Protein AF-A0A3P7DW08-F1 (afdb_monomer)

Structure (mmCIF, N/CA/C/O backbone):
data_AF-A0A3P7DW08-F1
#
_entry.id   AF-A0A3P7DW08-F1
#
loop_
_atom_site.group_PDB
_atom_site.id
_atom_site.type_symbol
_atom_site.label_atom_id
_atom_site.label_alt_id
_atom_site.label_comp_id
_atom_site.label_asym_id
_atom_site.label_entity_id
_atom_site.label_seq_id
_atom_site.pdbx_PDB_ins_code
_atom_site.Cartn_x
_atom_site.Cartn_y
_atom_site.Cartn_z
_atom_site.occupancy
_atom_site.B_iso_or_equiv
_atom_site.auth_seq_id
_atom_site.auth_comp_id
_atom_site.auth_asym_id
_atom_site.auth_atom_id
_atom_site.pdbx_PDB_model_num
ATOM 1 N N . MET A 1 1 ? -42.204 43.151 24.225 1.00 39.66 1 MET A N 1
ATOM 2 C CA . MET A 1 1 ? -42.966 42.679 23.048 1.00 39.66 1 MET A CA 1
ATOM 3 C C . MET A 1 1 ? -42.136 42.934 21.789 1.00 39.66 1 MET A C 1
ATOM 5 O O . MET A 1 1 ? -42.292 43.978 21.172 1.00 39.66 1 MET A O 1
ATOM 9 N N . ARG A 1 2 ? -41.178 42.062 21.445 1.00 38.94 2 ARG A N 1
ATOM 10 C CA . ARG A 1 2 ? -40.463 42.139 20.157 1.00 38.94 2 ARG A CA 1
ATOM 11 C C . ARG A 1 2 ? -39.889 40.767 19.802 1.00 38.94 2 ARG A C 1
ATOM 13 O O . ARG A 1 2 ? -39.026 40.260 20.508 1.00 38.94 2 ARG A O 1
ATOM 20 N N . ASN A 1 3 ? -40.442 40.185 18.741 1.00 38.72 3 ASN A N 1
ATOM 21 C CA . ASN A 1 3 ? -40.034 38.925 18.129 1.00 38.72 3 ASN A CA 1
ATOM 22 C C . ASN A 1 3 ? -38.608 39.012 17.575 1.00 38.72 3 ASN A C 1
ATOM 24 O O . ASN A 1 3 ? -38.245 40.009 16.952 1.00 38.72 3 ASN A O 1
ATOM 28 N N . GLY A 1 4 ? -37.855 37.926 17.727 1.00 40.69 4 GLY A N 1
ATOM 29 C CA . GLY A 1 4 ? -36.572 37.703 17.070 1.00 40.69 4 GLY A CA 1
ATOM 30 C C . GLY A 1 4 ? -36.361 36.209 16.858 1.00 40.69 4 GLY A C 1
ATOM 31 O O . GLY A 1 4 ? -35.724 35.553 17.672 1.00 40.69 4 GLY A O 1
ATOM 32 N N . TYR A 1 5 ? -36.943 35.671 15.785 1.00 41.44 5 TYR A N 1
ATOM 33 C CA . TYR A 1 5 ? -36.637 34.332 15.285 1.00 41.44 5 TYR A CA 1
ATOM 34 C C . TYR A 1 5 ? -35.259 34.369 14.622 1.00 41.44 5 TYR A C 1
ATOM 36 O O . TYR A 1 5 ? -35.044 35.159 13.705 1.00 41.44 5 TYR A O 1
ATOM 44 N N . SER A 1 6 ? -34.330 33.528 15.076 1.00 46.28 6 SER A N 1
ATOM 45 C CA . SER A 1 6 ? -33.044 33.335 14.410 1.00 46.28 6 SER A CA 1
ATOM 46 C C . SER A 1 6 ? -32.589 31.880 14.494 1.00 46.28 6 SER A C 1
ATOM 48 O O . SER A 1 6 ? -32.626 31.263 15.556 1.00 46.28 6 SER A O 1
ATOM 50 N N . ASN A 1 7 ? -32.110 31.408 13.343 1.00 39.75 7 ASN A N 1
ATOM 51 C CA . ASN A 1 7 ? -31.256 30.248 13.098 1.00 39.75 7 ASN A CA 1
ATOM 52 C C . ASN A 1 7 ? -31.868 28.842 13.084 1.00 39.75 7 ASN A C 1
ATOM 54 O O . ASN A 1 7 ? -31.632 28.013 13.958 1.00 39.75 7 ASN A O 1
ATOM 58 N N . GLY A 1 8 ? -32.481 28.528 11.938 1.00 34.00 8 GLY A N 1
ATOM 59 C CA . GLY A 1 8 ? -32.347 27.219 11.306 1.00 34.00 8 GLY A CA 1
ATOM 60 C C . GLY A 1 8 ? -31.237 27.255 10.250 1.00 34.00 8 GLY A C 1
ATOM 61 O O . GLY A 1 8 ? -31.447 27.744 9.145 1.00 34.00 8 GLY A O 1
ATOM 62 N N . THR A 1 9 ? -30.056 26.731 10.567 1.00 43.75 9 THR A N 1
ATOM 63 C CA . THR A 1 9 ? -29.094 26.274 9.552 1.00 43.75 9 THR A CA 1
ATOM 64 C C . THR A 1 9 ? -28.641 24.874 9.926 1.00 43.75 9 THR A C 1
ATOM 66 O O . THR A 1 9 ? -27.882 24.652 10.869 1.00 43.75 9 THR A O 1
ATOM 69 N N . HIS A 1 10 ? -29.184 23.915 9.179 1.00 38.09 10 HIS A N 1
ATOM 70 C CA . HIS A 1 10 ? -28.838 22.507 9.213 1.00 38.09 10 HIS A CA 1
ATOM 71 C C . HIS A 1 10 ? -27.329 22.329 9.017 1.00 38.09 10 HIS A C 1
ATOM 73 O O . HIS A 1 10 ? -26.800 22.492 7.919 1.00 38.09 10 HIS A O 1
ATOM 79 N N . ARG A 1 11 ? -26.634 21.957 10.094 1.00 38.28 11 ARG A N 1
ATOM 80 C CA . ARG A 1 11 ? -25.301 21.363 10.019 1.00 38.28 11 ARG A CA 1
ATOM 81 C C . ARG A 1 11 ? -25.455 19.963 9.428 1.00 38.28 11 ARG A C 1
ATOM 83 O O . ARG A 1 11 ? -25.709 19.008 10.156 1.00 38.28 11 ARG A O 1
ATOM 90 N N . SER A 1 12 ? -25.339 19.838 8.107 1.00 44.47 12 SER A N 1
ATOM 91 C CA . SER A 1 12 ? -25.098 18.535 7.491 1.00 44.47 12 SER A CA 1
ATOM 92 C C . SER A 1 12 ? -23.734 18.044 7.967 1.00 44.47 12 SER A C 1
ATOM 94 O O . SER A 1 12 ? -22.736 18.743 7.778 1.00 44.47 12 SER A O 1
ATOM 96 N N . ASN A 1 13 ? -23.702 16.868 8.594 1.00 35.78 13 ASN A N 1
ATOM 97 C CA . ASN A 1 13 ? -22.489 16.136 8.948 1.00 35.78 13 ASN A CA 1
ATOM 98 C C . ASN A 1 13 ? -21.597 15.974 7.710 1.00 35.78 13 ASN A C 1
ATOM 100 O O . ASN A 1 13 ? -21.765 15.056 6.910 1.00 35.78 13 ASN A O 1
ATOM 104 N N . GLY A 1 14 ? -20.656 16.901 7.542 1.00 37.72 14 GLY A N 1
ATOM 105 C CA . GLY A 1 14 ? -19.592 16.799 6.565 1.00 37.72 14 GLY A CA 1
ATOM 106 C C . GLY A 1 14 ? -18.634 15.721 7.032 1.00 37.72 14 GLY A C 1
ATOM 107 O O . GLY A 1 14 ? -17.892 15.930 7.992 1.00 37.72 14 GLY A O 1
ATOM 108 N N . PHE A 1 15 ? -18.680 14.573 6.357 1.00 42.88 15 PHE A N 1
ATOM 109 C CA . PHE A 1 15 ? -17.614 13.581 6.332 1.00 42.88 15 PHE A CA 1
ATOM 110 C C . PHE A 1 15 ? -16.269 14.302 6.406 1.00 42.88 15 PHE A C 1
ATOM 112 O O . PHE A 1 15 ? -15.945 15.103 5.522 1.00 42.88 15 PHE A O 1
ATOM 119 N N . ARG A 1 16 ? -15.508 14.061 7.484 1.00 46.25 16 ARG A N 1
ATOM 120 C CA . ARG A 1 16 ? -14.104 14.463 7.541 1.00 46.25 16 ARG A CA 1
ATOM 121 C C . ARG A 1 16 ? -13.472 13.925 6.267 1.00 46.25 16 ARG A C 1
ATOM 123 O O . ARG A 1 16 ? -13.412 12.715 6.075 1.00 46.25 16 ARG A O 1
ATOM 130 N N . ARG A 1 17 ? -13.097 14.839 5.372 1.00 45.34 17 ARG A N 1
ATOM 131 C CA . ARG A 1 17 ? -12.352 14.526 4.160 1.00 45.34 17 ARG A CA 1
ATOM 132 C C . ARG A 1 17 ? -11.075 13.843 4.623 1.00 45.34 17 ARG A C 1
ATOM 134 O O . ARG A 1 17 ? -10.219 14.493 5.213 1.00 45.34 17 ARG A O 1
ATOM 141 N N . ASP A 1 18 ? -11.025 12.531 4.437 1.00 47.97 18 ASP A N 1
ATOM 142 C CA . ASP A 1 18 ? -9.861 11.708 4.713 1.00 47.97 18 ASP A CA 1
ATOM 143 C C . ASP A 1 18 ? -8.725 12.198 3.813 1.00 47.97 18 ASP A C 1
ATOM 145 O O . ASP A 1 18 ? -8.697 11.954 2.605 1.00 47.97 18 ASP A O 1
ATOM 149 N N . ALA A 1 19 ? -7.837 12.993 4.402 1.00 50.03 19 ALA A N 1
ATOM 150 C CA . ALA A 1 19 ? -6.710 13.608 3.724 1.00 50.03 19 ALA A CA 1
ATOM 151 C C . ALA A 1 19 ? -5.650 12.577 3.288 1.00 50.03 19 ALA A C 1
ATOM 153 O O . ALA A 1 19 ? -4.695 12.961 2.634 1.00 50.03 19 ALA A O 1
ATOM 154 N N . GLY A 1 20 ? -5.806 11.281 3.600 1.00 54.72 20 GLY A N 1
ATOM 155 C CA . GLY A 1 20 ? -4.845 10.246 3.204 1.00 54.72 20 GLY A CA 1
ATOM 156 C C . GLY A 1 20 ? -5.141 9.546 1.874 1.00 54.72 20 GLY A C 1
ATOM 157 O O . GLY A 1 20 ? -4.225 9.041 1.238 1.00 54.72 20 GLY A O 1
ATOM 158 N N . LEU A 1 21 ? -6.400 9.499 1.432 1.00 48.16 21 LEU A N 1
ATOM 159 C CA . LEU A 1 21 ? -6.815 8.661 0.292 1.00 48.16 21 LEU A CA 1
ATOM 160 C C . LEU A 1 21 ? -6.624 9.327 -1.075 1.00 48.16 21 LEU A C 1
ATOM 162 O O . LEU A 1 21 ? -6.535 8.641 -2.090 1.00 48.16 21 LEU A O 1
ATOM 166 N N . ASN A 1 22 ? -6.564 10.659 -1.118 1.00 52.75 22 ASN A N 1
ATOM 167 C CA . ASN A 1 22 ? -6.195 11.368 -2.343 1.00 52.75 22 ASN A CA 1
ATOM 168 C C . ASN A 1 22 ? -4.684 11.328 -2.600 1.00 52.75 22 ASN A C 1
ATOM 170 O O . ASN A 1 22 ? -4.294 11.378 -3.760 1.00 52.75 22 ASN A O 1
ATOM 174 N N . ASP A 1 23 ? -3.871 11.159 -1.554 1.00 52.31 23 ASP A N 1
ATOM 175 C CA . ASP A 1 23 ? -2.410 11.074 -1.664 1.00 52.31 23 ASP A CA 1
ATOM 176 C C . ASP A 1 23 ? -1.924 9.678 -2.093 1.00 52.31 23 ASP A C 1
ATOM 178 O O . ASP A 1 23 ? -0.839 9.550 -2.649 1.00 52.31 23 ASP A O 1
ATOM 182 N N . LEU A 1 24 ? -2.727 8.624 -1.877 1.00 56.00 24 LEU A N 1
ATOM 183 C CA . LEU A 1 24 ? -2.428 7.259 -2.347 1.00 56.00 24 LEU A CA 1
ATOM 184 C C . LEU A 1 24 ? -2.858 6.989 -3.793 1.00 56.00 24 LEU A C 1
ATOM 186 O O . LEU A 1 24 ? -2.530 5.942 -4.355 1.00 56.00 24 LEU A O 1
ATOM 190 N N . LYS A 1 25 ? -3.620 7.899 -4.400 1.00 60.88 25 LYS A N 1
ATOM 191 C CA . LYS A 1 25 ? -3.989 7.762 -5.805 1.00 60.88 25 LYS A CA 1
ATOM 192 C C . LYS A 1 25 ? -2.760 8.072 -6.642 1.00 60.88 25 LYS A C 1
ATOM 194 O O . LYS A 1 25 ? -2.244 9.186 -6.581 1.00 60.88 25 LYS A O 1
ATOM 199 N N . ILE A 1 26 ? -2.325 7.105 -7.448 1.00 59.38 26 ILE A N 1
ATOM 200 C CA . ILE A 1 26 ? -1.405 7.338 -8.555 1.00 59.38 26 ILE A CA 1
ATOM 201 C C . ILE A 1 26 ? -2.018 8.511 -9.321 1.00 59.38 26 ILE A C 1
ATOM 203 O O . ILE A 1 26 ? -3.175 8.448 -9.744 1.00 59.38 26 ILE A O 1
ATOM 207 N N . ALA A 1 27 ? -1.291 9.629 -9.394 1.00 53.53 27 ALA A N 1
ATOM 208 C CA . ALA A 1 27 ? -1.824 10.940 -9.778 1.00 53.53 27 ALA A CA 1
ATOM 209 C C . ALA A 1 27 ? -2.525 10.960 -11.159 1.00 53.53 27 ALA A C 1
ATOM 211 O O . ALA A 1 27 ? -3.224 11.917 -11.496 1.00 53.53 27 ALA A O 1
ATOM 212 N N . HIS A 1 28 ? -2.391 9.884 -11.935 1.00 50.16 28 HIS A N 1
ATOM 213 C CA . HIS A 1 28 ? -3.008 9.659 -13.234 1.00 50.16 28 HIS A CA 1
ATOM 214 C C . HIS A 1 28 ? -4.470 9.151 -13.196 1.00 50.16 28 HIS A C 1
ATOM 216 O O . HIS A 1 28 ? -5.179 9.315 -14.191 1.00 50.16 28 HIS A O 1
ATOM 222 N N . ALA A 1 29 ? -4.975 8.613 -12.080 1.00 52.66 29 ALA A N 1
ATOM 223 C CA . ALA A 1 29 ? -6.178 7.767 -12.110 1.00 52.66 29 ALA A CA 1
ATOM 224 C C . ALA A 1 29 ? -7.542 8.497 -12.209 1.00 52.66 29 ALA A C 1
ATOM 226 O O . ALA A 1 29 ? -8.447 8.008 -12.872 1.00 52.66 29 ALA A O 1
ATOM 227 N N . ILE A 1 30 ? -7.752 9.678 -11.601 1.00 51.84 30 ILE A N 1
ATOM 228 C CA . ILE A 1 30 ? -9.147 10.167 -11.382 1.00 51.84 30 ILE A CA 1
ATOM 229 C C . ILE A 1 30 ? -9.512 11.480 -12.096 1.00 51.84 30 ILE A C 1
ATOM 231 O O . ILE A 1 30 ? -10.690 11.788 -12.262 1.00 51.84 30 ILE A O 1
ATOM 235 N N . LYS A 1 31 ? -8.539 12.253 -12.591 1.00 49.62 31 LYS A N 1
ATOM 236 C CA . LYS A 1 31 ? -8.822 13.484 -13.368 1.00 49.62 31 LYS A CA 1
ATOM 237 C C . LYS A 1 31 ? -8.320 13.464 -14.807 1.00 49.62 31 LYS A C 1
ATOM 239 O O . LYS A 1 31 ? -8.785 14.265 -15.611 1.00 49.62 31 LYS A O 1
ATOM 244 N N . ALA A 1 32 ? -7.436 12.534 -15.161 1.00 46.19 32 ALA A N 1
ATOM 245 C CA . ALA A 1 32 ? -6.962 12.411 -16.533 1.00 46.19 32 ALA A CA 1
ATOM 246 C C . ALA A 1 32 ? -7.902 11.568 -17.415 1.00 46.19 32 ALA A C 1
ATOM 248 O O . ALA A 1 32 ? -7.724 11.552 -18.633 1.00 46.19 32 ALA A O 1
ATOM 249 N N . THR A 1 33 ? -8.850 10.800 -16.855 1.00 48.06 33 THR A N 1
ATOM 250 C CA . THR A 1 33 ? -9.682 9.824 -17.607 1.00 48.06 33 THR A CA 1
ATOM 251 C C . THR A 1 33 ? -10.708 10.475 -18.528 1.00 48.06 33 THR A C 1
ATOM 253 O O . THR A 1 33 ? -11.240 9.812 -19.411 1.00 48.06 33 THR A O 1
ATOM 256 N N . GLN A 1 34 ? -10.905 11.791 -18.425 1.00 50.47 34 GLN A N 1
ATOM 257 C CA . GLN A 1 34 ? -11.726 12.556 -19.369 1.00 50.47 34 GLN A CA 1
ATOM 258 C C . GLN A 1 34 ? -10.926 13.534 -20.246 1.00 50.47 34 GLN A C 1
ATOM 260 O O . GLN A 1 34 ? -11.467 14.036 -21.228 1.00 50.47 34 GLN A O 1
ATOM 265 N N . VAL A 1 35 ? -9.639 13.787 -19.959 1.00 45.22 35 VAL A N 1
ATOM 266 C CA . VAL A 1 35 ? -8.813 14.750 -20.710 1.00 45.22 35 VAL A CA 1
ATOM 267 C C . VAL A 1 35 ? -7.336 14.335 -20.696 1.00 45.22 35 VAL A C 1
ATOM 269 O O . VAL A 1 35 ? -6.576 14.751 -19.833 1.00 45.22 35 VAL A O 1
ATOM 272 N N . SER A 1 36 ? -6.913 13.532 -21.670 1.00 51.44 36 SER A N 1
ATOM 273 C CA . SER A 1 36 ? -5.654 13.748 -22.398 1.00 51.44 36 SER A CA 1
ATOM 274 C C . SER A 1 36 ? -5.592 12.739 -23.533 1.00 51.44 36 SER A C 1
ATOM 276 O O . SER A 1 36 ? -5.533 11.532 -23.311 1.00 51.44 36 SER A O 1
ATOM 278 N N . LYS A 1 37 ? -5.575 13.237 -24.768 1.00 55.16 37 LYS A N 1
ATOM 279 C CA . LYS A 1 37 ? -5.042 12.471 -25.897 1.00 55.16 37 LYS A CA 1
ATOM 280 C C . LYS A 1 37 ? -3.622 11.994 -25.522 1.00 55.16 37 LYS A C 1
ATOM 282 O O . LYS A 1 37 ? -2.983 12.674 -24.710 1.00 55.16 37 LYS A O 1
ATOM 287 N N . PRO A 1 38 ? -3.124 10.870 -26.069 1.00 59.84 38 PRO A N 1
ATOM 288 C CA . PRO A 1 38 ? -1.713 10.512 -25.912 1.00 59.84 38 PRO A CA 1
ATOM 289 C C . PRO A 1 38 ? -0.841 11.748 -26.191 1.00 59.84 38 PRO A C 1
ATOM 291 O O . PRO A 1 38 ? -1.137 12.498 -27.128 1.00 59.84 38 PRO A O 1
ATOM 294 N N . TYR A 1 39 ? 0.136 12.027 -25.317 1.00 59.44 39 TYR A N 1
ATOM 295 C CA . TYR A 1 39 ? 0.943 13.255 -25.351 1.00 59.44 39 TYR A CA 1
ATOM 296 C C . TYR A 1 39 ? 1.461 13.503 -26.766 1.00 59.44 39 TYR A C 1
ATOM 298 O O . TYR A 1 39 ? 2.233 12.682 -27.231 1.00 59.44 39 TYR A O 1
ATOM 306 N N . PRO A 1 40 ? 1.091 14.574 -27.482 1.00 65.38 40 PRO A N 1
ATOM 307 C CA . PRO A 1 40 ? 1.417 14.693 -28.902 1.00 65.38 40 PRO A CA 1
ATOM 308 C C . PRO A 1 40 ? 2.900 14.394 -29.171 1.00 65.38 40 PRO A C 1
ATOM 310 O O . PRO A 1 40 ? 3.766 14.967 -28.511 1.00 65.38 40 PRO A O 1
ATOM 313 N N . LYS A 1 41 ? 3.184 13.480 -30.119 1.00 66.94 41 LYS A N 1
ATOM 314 C CA . LYS A 1 41 ? 4.556 13.132 -30.533 1.00 66.94 41 LYS A CA 1
ATOM 315 C C . LYS A 1 41 ? 5.339 14.429 -30.775 1.00 66.94 41 LYS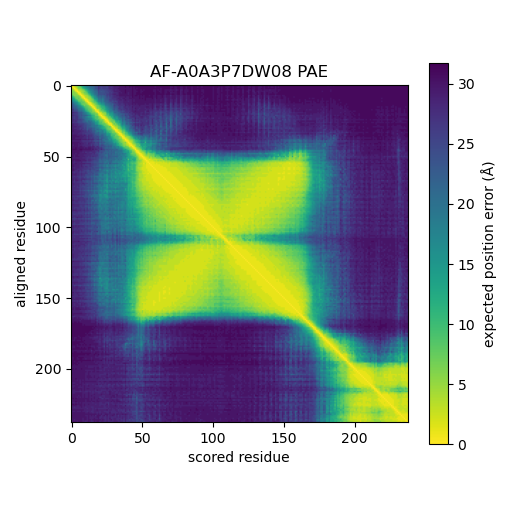 A C 1
ATOM 317 O O . LYS A 1 41 ? 4.981 15.197 -31.671 1.00 66.94 41 LYS A O 1
ATOM 322 N N . ILE A 1 42 ? 6.393 14.675 -29.997 1.00 65.88 42 ILE A N 1
ATOM 323 C CA . ILE A 1 42 ? 7.274 15.833 -30.168 1.00 65.88 42 ILE A CA 1
ATOM 324 C C . ILE A 1 42 ? 8.113 15.572 -31.416 1.00 65.88 42 ILE A C 1
ATOM 326 O O . ILE A 1 42 ? 9.035 14.761 -31.423 1.00 65.88 42 ILE A O 1
ATOM 330 N N . LYS A 1 43 ? 7.772 16.257 -32.505 1.00 63.75 43 LYS A N 1
ATOM 331 C CA . LYS A 1 43 ? 8.518 16.199 -33.762 1.00 63.75 43 LYS A CA 1
ATOM 332 C C . LYS A 1 43 ? 9.447 17.409 -33.837 1.00 63.75 43 LYS A C 1
ATOM 334 O O . LYS A 1 43 ? 9.038 18.465 -34.305 1.00 63.75 43 LYS A O 1
ATOM 339 N N . HIS A 1 44 ? 10.687 17.268 -33.375 1.00 63.09 44 HIS A N 1
ATOM 340 C CA . HIS A 1 44 ? 11.748 18.251 -33.629 1.00 63.09 44 HIS A CA 1
ATOM 341 C C . HIS A 1 44 ? 13.003 17.563 -34.184 1.00 63.09 44 HIS A C 1
ATOM 343 O O . HIS A 1 44 ? 13.210 16.376 -33.927 1.00 63.09 44 HIS A O 1
ATOM 349 N N . ALA A 1 45 ? 13.851 18.299 -34.910 1.00 52.47 45 ALA A N 1
ATOM 350 C CA . ALA A 1 45 ? 14.952 17.766 -35.729 1.00 52.47 45 ALA A CA 1
ATOM 351 C C . ALA A 1 45 ? 16.066 16.993 -34.978 1.00 52.47 45 ALA A C 1
ATOM 353 O O . ALA A 1 45 ? 16.959 16.455 -35.620 1.00 52.47 45 ALA A O 1
ATOM 354 N N . GLY A 1 46 ? 16.009 16.892 -33.646 1.00 61.09 46 GLY A N 1
ATOM 355 C CA . GLY A 1 46 ? 16.904 16.061 -32.825 1.00 61.09 46 GLY A CA 1
ATOM 356 C C . GLY A 1 46 ? 16.191 15.070 -31.895 1.00 61.09 46 GLY A C 1
ATOM 357 O O . GLY A 1 46 ? 16.825 14.512 -31.005 1.00 61.09 46 GLY A O 1
ATOM 358 N N . ALA A 1 47 ? 14.874 14.862 -32.038 1.00 57.75 47 ALA A N 1
ATOM 359 C CA . ALA A 1 47 ? 14.125 13.949 -31.167 1.00 57.75 47 ALA A CA 1
ATOM 360 C C . ALA A 1 47 ? 14.370 12.516 -31.629 1.00 57.75 47 ALA A C 1
ATOM 362 O O . ALA A 1 47 ? 13.715 12.042 -32.556 1.00 57.75 47 ALA A O 1
ATOM 363 N N . ARG A 1 48 ? 15.295 11.822 -30.967 1.00 64.38 48 ARG A N 1
ATOM 364 C CA . ARG A 1 48 ? 15.427 10.370 -31.081 1.00 64.38 48 ARG A CA 1
ATOM 365 C C . ARG A 1 48 ? 14.790 9.735 -29.853 1.00 64.38 48 ARG A C 1
ATOM 367 O O . ARG A 1 48 ? 15.356 9.777 -28.764 1.00 64.38 48 ARG A O 1
ATOM 374 N N . TYR A 1 49 ? 13.598 9.178 -30.027 1.00 67.56 49 TYR A N 1
ATOM 375 C CA . TYR A 1 49 ? 12.979 8.354 -28.997 1.00 67.56 49 TYR A CA 1
ATOM 376 C C . TYR A 1 49 ? 13.757 7.041 -28.884 1.00 67.56 49 TYR A C 1
ATOM 378 O O . TYR A 1 49 ? 14.058 6.418 -29.899 1.00 67.56 49 TYR A O 1
ATOM 386 N N . VAL A 1 50 ? 14.122 6.652 -27.660 1.00 72.00 50 VAL A N 1
ATOM 387 C CA . VAL A 1 50 ? 14.824 5.379 -27.412 1.00 72.00 50 VAL A CA 1
ATOM 388 C C . VAL A 1 50 ? 13.887 4.199 -27.647 1.00 72.00 50 VAL A C 1
ATOM 390 O O . VAL A 1 50 ? 14.324 3.172 -28.137 1.00 72.00 50 VAL A O 1
ATOM 393 N N . VAL A 1 51 ? 12.609 4.368 -27.310 1.00 72.38 51 VAL A N 1
ATOM 394 C CA . VAL A 1 51 ? 11.529 3.395 -27.485 1.00 72.38 51 VAL A CA 1
ATOM 395 C C . VAL A 1 51 ? 10.555 3.955 -28.510 1.00 72.38 51 VAL A C 1
ATOM 397 O O . VAL A 1 51 ? 10.303 5.161 -28.509 1.00 72.38 51 VAL A O 1
ATOM 400 N N . ASP A 1 52 ? 9.986 3.103 -29.365 1.00 79.88 52 ASP A N 1
ATOM 401 C CA . ASP A 1 52 ? 8.901 3.526 -30.248 1.00 79.88 52 ASP A CA 1
ATOM 402 C C . ASP A 1 52 ? 7.766 4.148 -29.420 1.00 79.88 52 ASP A C 1
ATOM 404 O O . ASP A 1 52 ? 7.184 3.514 -28.537 1.00 79.88 52 ASP A O 1
ATOM 408 N N . TYR A 1 53 ? 7.457 5.412 -29.708 1.00 75.75 53 TYR A N 1
ATOM 409 C CA . TYR A 1 53 ? 6.446 6.174 -28.983 1.00 75.75 53 TYR A CA 1
ATOM 410 C C . TYR A 1 53 ? 5.100 5.430 -28.957 1.00 75.75 53 TYR A C 1
ATOM 412 O O . TYR A 1 53 ? 4.385 5.486 -27.954 1.00 75.75 53 TYR A O 1
ATOM 420 N N . ASP A 1 54 ? 4.743 4.726 -30.039 1.00 84.50 54 ASP A N 1
ATOM 421 C CA . ASP A 1 54 ? 3.476 3.991 -30.105 1.00 84.50 54 ASP A CA 1
ATOM 422 C C . ASP A 1 54 ? 3.487 2.752 -29.196 1.00 84.50 54 ASP A C 1
ATOM 424 O O . ASP A 1 54 ? 2.454 2.419 -28.607 1.00 84.50 54 ASP A O 1
ATOM 428 N N . ALA A 1 55 ? 4.642 2.101 -29.027 1.00 86.19 55 ALA A N 1
ATOM 429 C CA . ALA A 1 55 ? 4.822 0.992 -28.093 1.00 86.19 55 ALA A CA 1
ATOM 430 C C . ALA A 1 55 ? 4.735 1.462 -26.633 1.00 86.19 55 ALA A C 1
ATOM 432 O O . ALA A 1 55 ? 3.976 0.887 -25.852 1.00 86.19 55 ALA A O 1
ATOM 433 N N . GLN A 1 56 ? 5.431 2.553 -26.291 1.00 88.56 56 GLN A N 1
ATOM 434 C CA . GLN A 1 56 ? 5.365 3.155 -24.956 1.00 88.56 56 GLN A CA 1
ATOM 435 C C . GLN A 1 56 ? 3.934 3.585 -24.607 1.00 88.56 56 GLN A C 1
ATOM 437 O O . GLN A 1 56 ? 3.399 3.190 -23.575 1.00 88.56 56 GLN A O 1
ATOM 442 N N . THR A 1 57 ? 3.279 4.323 -25.505 1.00 85.38 57 THR A N 1
ATOM 443 C CA . THR A 1 57 ? 1.900 4.796 -25.303 1.00 85.38 57 THR A CA 1
ATOM 444 C C . THR A 1 57 ? 0.928 3.634 -25.099 1.00 85.38 57 THR A C 1
ATOM 446 O O . THR A 1 57 ? 0.015 3.707 -24.278 1.00 85.38 57 THR A O 1
ATOM 449 N N . ARG A 1 58 ? 1.100 2.539 -25.849 1.00 89.44 58 ARG A N 1
ATOM 450 C CA . ARG A 1 58 ? 0.259 1.347 -25.705 1.00 89.44 58 ARG A CA 1
ATOM 451 C C . ARG A 1 58 ? 0.441 0.692 -24.340 1.00 89.44 58 ARG A C 1
ATOM 453 O O . ARG A 1 58 ? -0.556 0.286 -23.748 1.00 89.44 58 ARG A O 1
ATOM 460 N N . LEU A 1 59 ? 1.678 0.598 -23.855 1.00 92.25 59 LEU A N 1
ATOM 461 C CA . LEU A 1 59 ? 1.972 0.042 -22.538 1.00 92.25 59 LEU A CA 1
ATOM 462 C C . LEU A 1 59 ? 1.372 0.911 -21.422 1.00 92.25 59 LEU A C 1
ATOM 464 O O . LEU A 1 59 ? 0.665 0.392 -20.565 1.00 92.25 59 LEU A O 1
ATOM 468 N N . GLU A 1 60 ? 1.531 2.232 -21.504 1.00 89.44 60 GLU A N 1
ATOM 469 C CA . GLU A 1 60 ? 0.931 3.186 -20.560 1.00 89.44 60 GLU A CA 1
ATOM 470 C C . GLU A 1 60 ? -0.607 3.092 -20.526 1.00 89.44 60 GLU A C 1
ATOM 472 O O . GLU A 1 60 ? -1.222 3.167 -19.463 1.00 89.44 60 GLU A O 1
ATOM 477 N N . LEU A 1 61 ? -1.260 2.874 -21.675 1.00 88.31 61 LEU A N 1
ATOM 478 C CA . LEU A 1 61 ? -2.711 2.652 -21.728 1.00 88.31 61 LEU A CA 1
ATOM 479 C C . LEU A 1 61 ? -3.137 1.353 -21.028 1.00 88.31 61 LEU A C 1
ATOM 481 O O . LEU A 1 61 ? -4.206 1.316 -20.413 1.00 88.31 61 LEU A O 1
ATOM 485 N N . ILE A 1 62 ? -2.327 0.294 -21.118 1.00 91.50 62 ILE A N 1
ATOM 486 C CA . ILE A 1 62 ? -2.564 -0.962 -20.391 1.00 91.50 62 ILE A CA 1
ATOM 487 C C . ILE A 1 62 ? -2.391 -0.727 -18.889 1.00 91.50 62 ILE A C 1
ATOM 489 O O . ILE A 1 62 ? -3.282 -1.076 -18.117 1.00 91.50 62 ILE A O 1
ATOM 493 N N . HIS A 1 63 ? -1.296 -0.075 -18.491 1.00 93.06 63 HIS A N 1
ATOM 494 C CA . HIS A 1 63 ? -0.993 0.277 -17.100 1.00 93.06 63 HIS A CA 1
ATOM 495 C C . HIS A 1 63 ? -2.132 1.045 -16.454 1.00 93.06 63 HIS A C 1
ATOM 497 O O . HIS A 1 63 ? -2.630 0.651 -15.404 1.00 93.06 63 HIS A O 1
ATOM 503 N N . ARG A 1 64 ? -2.630 2.055 -17.156 1.00 86.81 64 ARG A N 1
ATOM 504 C CA . ARG A 1 64 ? -3.769 2.848 -16.721 1.00 86.81 64 ARG A CA 1
ATOM 505 C C . ARG A 1 64 ? -5.038 2.022 -16.524 1.00 86.81 64 ARG A C 1
ATOM 507 O O . ARG A 1 64 ? -5.736 2.194 -15.534 1.00 86.81 64 ARG A O 1
ATOM 514 N N . LYS A 1 65 ? -5.346 1.115 -17.454 1.00 89.88 65 LYS A N 1
ATOM 515 C CA . LYS A 1 65 ? -6.513 0.233 -17.325 1.00 89.88 65 LYS A CA 1
ATOM 516 C C . LYS A 1 65 ? -6.395 -0.675 -16.098 1.00 89.88 65 LYS A C 1
ATOM 518 O O . LYS A 1 65 ? -7.408 -1.000 -15.483 1.00 89.88 65 LYS A O 1
ATOM 523 N N . ASP A 1 66 ? -5.185 -1.111 -15.766 1.00 92.00 66 ASP A N 1
ATOM 524 C CA . ASP A 1 66 ? -4.936 -1.918 -14.573 1.00 92.00 66 ASP A CA 1
ATOM 525 C C . ASP A 1 66 ? -5.057 -1.090 -13.285 1.00 92.00 66 ASP A C 1
ATOM 527 O O . ASP A 1 66 ? -5.636 -1.575 -12.313 1.00 92.00 66 ASP A O 1
ATOM 531 N N . GLU A 1 67 ? -4.590 0.162 -13.289 1.00 91.69 67 GLU A N 1
ATOM 532 C CA . GLU A 1 67 ? -4.791 1.119 -12.190 1.00 91.69 67 GLU A CA 1
ATOM 533 C C . GLU A 1 67 ? -6.275 1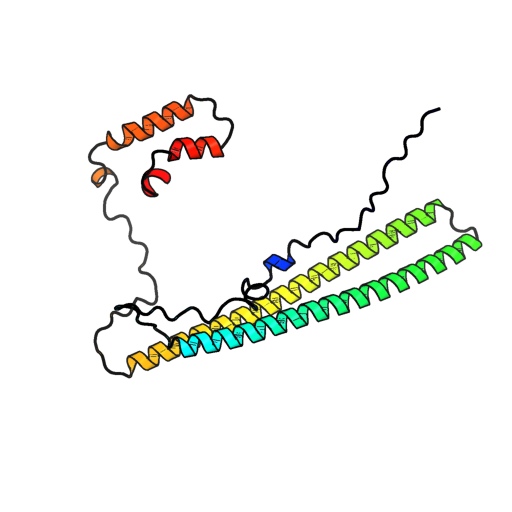.388 -11.940 1.00 91.69 67 GLU A C 1
ATOM 535 O O . GLU A 1 67 ? -6.732 1.284 -10.803 1.00 91.69 67 GLU A O 1
ATOM 540 N N . ASP A 1 68 ? -7.039 1.685 -12.994 1.00 89.38 68 ASP A N 1
ATOM 541 C CA . ASP A 1 68 ? -8.472 1.971 -12.895 1.00 89.38 68 ASP A CA 1
ATOM 542 C C . ASP A 1 68 ? -9.218 0.788 -12.255 1.00 89.38 68 ASP A C 1
ATOM 544 O O . ASP A 1 68 ? -9.958 0.969 -11.288 1.00 89.38 68 ASP A O 1
ATOM 548 N N . LYS A 1 69 ? -8.943 -0.445 -12.709 1.00 92.94 69 LYS A N 1
ATOM 549 C CA . LYS A 1 69 ? -9.508 -1.667 -12.110 1.00 92.94 69 LYS A CA 1
ATOM 550 C C . LYS A 1 69 ? -9.127 -1.839 -10.640 1.00 92.94 69 LYS A C 1
ATOM 552 O O . LYS A 1 69 ? -9.950 -2.295 -9.848 1.00 92.94 69 LYS A O 1
ATOM 557 N N . LEU A 1 70 ? -7.881 -1.527 -10.274 1.00 93.06 70 LEU A N 1
ATOM 558 C CA . LEU A 1 70 ? -7.425 -1.622 -8.888 1.00 93.06 70 LEU A CA 1
ATOM 559 C C . LEU A 1 70 ? -8.205 -0.642 -8.000 1.00 93.06 70 LEU A C 1
ATOM 561 O O . LEU A 1 70 ? -8.684 -1.026 -6.933 1.00 93.06 70 LEU A O 1
ATOM 565 N N . TYR A 1 71 ? -8.387 0.599 -8.454 1.00 89.94 71 TYR A N 1
ATOM 566 C CA . TYR A 1 71 ? -9.144 1.606 -7.710 1.00 89.94 71 TYR A CA 1
ATOM 567 C C . TYR A 1 71 ? -10.641 1.291 -7.631 1.00 89.94 71 TYR A C 1
ATOM 569 O O . TYR A 1 71 ? -11.237 1.487 -6.571 1.00 89.94 71 TYR A O 1
ATOM 577 N N . GLU A 1 72 ? -11.239 0.749 -8.695 1.00 90.62 72 GLU A N 1
ATOM 578 C CA . GLU A 1 72 ? -12.611 0.228 -8.658 1.00 90.62 72 GLU A CA 1
ATOM 579 C C . GLU A 1 72 ? -12.748 -0.863 -7.586 1.00 90.62 72 GLU A C 1
ATOM 581 O O . GLU A 1 72 ? -13.630 -0.789 -6.727 1.00 90.62 72 GLU A O 1
ATOM 586 N N . ALA A 1 73 ? -11.818 -1.824 -7.555 1.00 93.00 73 ALA A N 1
ATOM 587 C CA . ALA A 1 73 ? -11.800 -2.876 -6.543 1.00 93.00 73 ALA A CA 1
ATOM 588 C C . ALA A 1 73 ? -11.609 -2.323 -5.117 1.00 93.00 73 ALA A C 1
ATOM 590 O O . ALA A 1 73 ? -12.252 -2.812 -4.182 1.00 93.00 73 ALA A O 1
ATOM 591 N N . PHE A 1 74 ? -10.773 -1.294 -4.930 1.00 94.00 74 PHE A N 1
ATOM 592 C CA . PHE A 1 74 ? -10.612 -0.613 -3.640 1.00 94.00 74 PHE A CA 1
ATOM 593 C C . PHE A 1 74 ? -11.910 0.031 -3.166 1.00 94.00 74 PHE A C 1
ATOM 595 O O . PHE A 1 74 ? -12.288 -0.141 -2.007 1.00 94.00 74 PHE A O 1
ATOM 602 N N . ASP A 1 75 ? -12.615 0.748 -4.036 1.00 90.25 75 ASP A N 1
ATOM 603 C CA . ASP A 1 75 ? -13.860 1.418 -3.668 1.00 90.25 75 ASP A CA 1
ATOM 604 C C . ASP A 1 75 ? -14.988 0.418 -3.381 1.00 90.25 75 ASP A C 1
ATOM 606 O O . ASP A 1 75 ? -15.720 0.571 -2.395 1.00 90.25 75 ASP A O 1
ATOM 610 N N . GLU A 1 76 ? -15.079 -0.664 -4.156 1.00 92.88 76 GLU A N 1
ATOM 611 C CA . GLU A 1 76 ? -15.999 -1.764 -3.870 1.00 92.88 76 GLU A CA 1
ATOM 612 C C . GLU A 1 76 ? -15.692 -2.457 -2.542 1.00 92.88 76 GLU A C 1
ATOM 614 O O . GLU A 1 76 ? -16.607 -2.724 -1.757 1.00 92.88 76 GLU A O 1
ATOM 619 N N . ASN A 1 77 ? -14.421 -2.774 -2.278 1.00 92.94 77 ASN A N 1
ATOM 620 C CA . ASN A 1 77 ? -14.013 -3.410 -1.030 1.00 92.94 77 ASN A CA 1
ATOM 621 C C . ASN A 1 77 ? -14.270 -2.479 0.158 1.00 92.94 77 ASN A C 1
ATOM 623 O O . ASN A 1 77 ? -14.802 -2.900 1.181 1.00 92.94 77 ASN A O 1
ATOM 627 N N . LYS A 1 78 ? -13.979 -1.187 -0.004 1.00 91.06 78 LYS A N 1
ATOM 628 C CA . LYS A 1 78 ? -14.202 -0.161 1.012 1.00 91.06 78 LYS A CA 1
ATOM 629 C C . LYS A 1 78 ? -15.670 -0.050 1.398 1.00 91.06 78 LYS A C 1
ATOM 631 O O . LYS A 1 78 ? -15.965 0.045 2.590 1.00 91.06 78 LYS A O 1
ATOM 636 N N . LYS A 1 79 ? -16.565 -0.091 0.408 1.00 92.94 79 LYS A N 1
ATOM 637 C CA . LYS A 1 79 ? -18.012 -0.116 0.627 1.00 92.94 79 LYS A CA 1
ATOM 638 C C . LYS A 1 79 ? -18.446 -1.401 1.334 1.00 92.94 79 LYS A C 1
ATOM 640 O O . LYS A 1 79 ? -19.109 -1.318 2.359 1.00 92.94 79 LYS A O 1
ATOM 645 N N . ARG A 1 80 ? -18.010 -2.568 0.846 1.00 95.31 80 ARG A N 1
ATOM 646 C CA . ARG A 1 80 ? -18.327 -3.876 1.450 1.00 95.31 80 ARG A CA 1
ATOM 647 C C . ARG A 1 80 ? -17.895 -3.966 2.915 1.00 95.31 80 ARG A C 1
ATOM 649 O O . ARG A 1 80 ? -18.695 -4.354 3.760 1.00 95.31 80 ARG A O 1
ATOM 656 N N . GLU A 1 81 ? -16.661 -3.574 3.222 1.00 92.94 81 GLU A N 1
ATOM 657 C CA . GLU A 1 81 ? -16.131 -3.570 4.590 1.00 92.94 81 GLU A CA 1
ATOM 658 C C . GLU A 1 81 ? -16.884 -2.592 5.497 1.00 92.94 81 GLU A C 1
ATOM 660 O O . GLU A 1 81 ? -17.125 -2.898 6.662 1.00 92.94 81 GLU A O 1
ATOM 665 N N . TYR A 1 82 ? -17.265 -1.421 4.976 1.00 92.50 82 TYR A N 1
ATOM 666 C CA . TYR A 1 82 ? -18.040 -0.442 5.735 1.00 92.50 82 TYR A CA 1
ATOM 667 C C . TYR A 1 82 ? -19.455 -0.949 6.037 1.00 92.50 82 TYR A C 1
ATOM 669 O O . TYR A 1 82 ? -19.891 -0.891 7.184 1.00 92.50 82 TYR A O 1
ATOM 677 N N . ASP A 1 83 ? -20.139 -1.515 5.042 1.00 95.50 83 ASP A N 1
ATOM 678 C CA . ASP A 1 83 ? -21.480 -2.082 5.201 1.00 95.50 83 ASP A CA 1
ATOM 679 C C . ASP A 1 83 ? -21.472 -3.251 6.204 1.00 95.50 83 ASP A C 1
ATOM 681 O O . ASP A 1 83 ? -22.342 -3.342 7.075 1.00 95.50 83 ASP A O 1
ATOM 685 N N . GLN A 1 84 ? -20.456 -4.119 6.132 1.00 95.50 84 GLN A N 1
ATOM 686 C CA . GLN A 1 84 ? -20.258 -5.198 7.098 1.00 95.50 84 GLN A CA 1
ATOM 687 C C . GLN A 1 84 ? -20.001 -4.652 8.509 1.00 95.50 84 GLN A C 1
ATOM 689 O O . GLN A 1 84 ? -20.634 -5.095 9.467 1.00 95.50 84 GLN A O 1
ATOM 694 N N . PHE A 1 85 ? -19.109 -3.669 8.642 1.00 94.88 85 PHE A N 1
ATOM 695 C CA . PHE A 1 85 ? -18.790 -3.049 9.924 1.00 94.88 85 PHE A CA 1
ATOM 696 C C . PHE A 1 85 ? -20.013 -2.390 10.572 1.00 94.88 85 PHE A C 1
ATOM 698 O O . PHE A 1 85 ? -20.229 -2.558 11.774 1.00 94.88 85 PHE A O 1
ATOM 705 N N . GLU A 1 86 ? -20.817 -1.651 9.805 1.00 94.56 86 GLU A N 1
ATOM 706 C CA . GLU A 1 86 ? -22.035 -1.008 10.308 1.00 94.56 86 GLU A CA 1
ATOM 707 C C . GLU A 1 86 ? -23.068 -2.050 10.749 1.00 94.56 86 GLU A C 1
ATOM 709 O O . GLU A 1 86 ? -23.676 -1.887 11.808 1.00 94.56 86 GLU A O 1
ATOM 714 N N . LYS A 1 87 ? -23.226 -3.152 10.000 1.00 96.19 87 LYS A N 1
ATOM 715 C CA . LYS A 1 87 ? -24.111 -4.260 10.384 1.00 96.19 87 LYS A CA 1
ATOM 716 C C . LYS A 1 87 ? -23.676 -4.900 11.704 1.00 96.19 87 LYS A C 1
ATOM 718 O O . LYS A 1 87 ? -24.479 -4.968 12.630 1.00 96.19 87 LYS A O 1
ATOM 723 N N . GLU A 1 88 ? -22.412 -5.307 11.813 1.00 95.12 88 GLU A N 1
ATOM 724 C CA . GLU A 1 88 ? -21.867 -5.905 13.040 1.00 95.12 88 GLU A CA 1
ATOM 725 C C . GLU A 1 88 ? -21.966 -4.941 14.227 1.00 95.12 88 GLU A C 1
ATOM 727 O O . GLU A 1 88 ? -22.371 -5.320 15.322 1.00 95.12 88 GLU A O 1
ATOM 732 N N . THR A 1 89 ? -21.636 -3.665 14.011 1.00 94.19 89 THR A N 1
ATOM 733 C CA . THR A 1 89 ? -21.729 -2.632 15.050 1.00 94.19 89 THR A CA 1
ATOM 734 C C . THR A 1 89 ? -23.168 -2.468 15.520 1.00 94.19 89 THR A C 1
ATOM 736 O O . THR A 1 89 ? -23.408 -2.374 16.721 1.00 94.19 89 THR A O 1
ATOM 739 N N . LYS A 1 90 ? -24.134 -2.451 14.597 1.00 95.12 90 LYS A N 1
ATOM 740 C CA . LYS A 1 90 ? -25.553 -2.345 14.930 1.00 95.12 90 LYS A CA 1
ATOM 741 C C . LYS A 1 90 ? -26.028 -3.549 15.746 1.00 95.12 90 LYS A C 1
ATOM 743 O O . LYS A 1 90 ? -26.675 -3.346 16.767 1.00 95.12 90 LYS A O 1
ATOM 748 N N . GLU A 1 91 ? -25.669 -4.767 15.345 1.00 96.06 91 GLU A N 1
ATOM 749 C CA . GLU A 1 91 ? -26.007 -5.998 16.074 1.00 96.06 91 GLU A CA 1
ATOM 750 C C . GLU A 1 91 ? -25.405 -6.002 17.491 1.00 96.06 91 GLU A C 1
ATOM 752 O O . GLU A 1 91 ? -26.112 -6.256 18.469 1.00 96.06 91 GLU A O 1
ATOM 757 N N . GLU A 1 92 ? -24.125 -5.637 17.631 1.00 94.69 92 GLU A N 1
ATOM 758 C CA . GLU A 1 92 ? -23.460 -5.502 18.934 1.00 94.69 92 GLU A CA 1
ATOM 759 C C . GLU A 1 92 ? -24.137 -4.437 19.819 1.00 94.69 92 GLU A C 1
ATOM 761 O O . GLU A 1 92 ? -24.290 -4.627 21.030 1.00 94.69 92 GLU A O 1
ATOM 766 N N . TRP A 1 93 ? -24.556 -3.316 19.226 1.00 94.06 93 TRP A N 1
ATOM 767 C CA . TRP A 1 93 ? -25.287 -2.257 19.922 1.00 94.06 93 TRP A CA 1
ATOM 768 C C . TRP A 1 93 ? -26.664 -2.730 20.391 1.00 94.06 93 TRP A C 1
ATOM 770 O O . TRP A 1 93 ? -27.016 -2.513 21.549 1.00 94.06 93 TRP A O 1
ATOM 780 N N . GLU A 1 94 ? -27.435 -3.387 19.527 1.00 95.31 94 GLU A N 1
ATOM 781 C CA . GLU A 1 94 ? -28.758 -3.921 19.861 1.00 95.31 94 GLU A CA 1
ATOM 782 C C . GLU A 1 94 ? -28.672 -4.966 20.978 1.00 95.31 94 GLU A C 1
ATOM 784 O O . GLU A 1 94 ? -29.445 -4.903 21.938 1.00 95.31 94 GLU A O 1
ATOM 789 N N . GLN A 1 95 ? -27.688 -5.867 20.922 1.00 95.75 95 GLN A N 1
ATOM 790 C CA . GLN A 1 95 ? -27.460 -6.864 21.966 1.00 95.75 95 GLN A CA 1
ATOM 791 C C . GLN A 1 95 ? -27.100 -6.215 23.310 1.00 95.75 95 GLN A C 1
ATOM 793 O O . GLN A 1 95 ? -27.686 -6.554 24.340 1.00 95.75 95 GLN A O 1
ATOM 798 N N . ALA A 1 96 ? -26.187 -5.240 23.309 1.00 94.00 96 ALA A N 1
ATOM 799 C CA . ALA A 1 96 ? -25.788 -4.530 24.522 1.00 94.00 96 ALA A CA 1
ATOM 800 C C . ALA A 1 96 ? -26.941 -3.713 25.132 1.00 94.00 96 ALA A C 1
ATOM 802 O O . ALA A 1 96 ? -27.087 -3.655 26.356 1.00 94.00 96 ALA A O 1
ATOM 803 N N . LEU A 1 97 ? -27.786 -3.105 24.294 1.00 92.69 97 LEU A N 1
ATOM 804 C CA . LEU A 1 97 ? -28.975 -2.380 24.737 1.00 92.69 97 LEU A CA 1
ATOM 805 C C . LEU A 1 97 ? -30.055 -3.325 25.278 1.00 92.69 97 LEU A C 1
ATOM 807 O O . LEU A 1 97 ? -30.664 -3.008 26.299 1.00 92.69 97 LEU A O 1
ATOM 811 N N . ALA A 1 98 ? -30.259 -4.491 24.661 1.00 93.88 98 ALA A N 1
ATOM 812 C CA . ALA A 1 98 ? -31.171 -5.515 25.167 1.00 93.88 98 ALA A CA 1
ATOM 813 C C . ALA A 1 98 ? -30.706 -6.058 26.531 1.00 93.88 98 ALA A C 1
ATOM 815 O O . ALA A 1 98 ? -31.503 -6.189 27.461 1.00 93.88 98 ALA A O 1
ATOM 816 N N . ASP A 1 99 ? -29.406 -6.312 26.693 1.00 93.19 99 ASP A N 1
ATOM 817 C CA . ASP A 1 99 ? -28.810 -6.701 27.975 1.00 93.19 99 ASP A CA 1
ATOM 818 C C . ASP A 1 99 ? -28.975 -5.624 29.045 1.00 93.19 99 ASP A C 1
ATOM 820 O O . ASP A 1 99 ? -29.299 -5.930 30.198 1.00 93.19 99 ASP A O 1
ATOM 824 N N . PHE A 1 100 ? -28.774 -4.362 28.669 1.00 92.75 100 PHE A N 1
ATOM 825 C CA . PHE A 1 100 ? -28.975 -3.230 29.559 1.00 92.75 100 PHE A CA 1
ATOM 826 C C . PHE A 1 100 ? -30.439 -3.095 29.982 1.00 92.75 100 PHE A C 1
ATOM 828 O O . PHE A 1 100 ? -30.702 -2.968 31.175 1.00 92.75 100 PHE A O 1
ATOM 835 N N . ALA A 1 101 ? -31.384 -3.189 29.042 1.00 91.31 101 ALA A N 1
ATOM 836 C CA . ALA A 1 101 ? -32.818 -3.137 29.320 1.00 91.31 101 ALA A CA 1
ATOM 837 C C . ALA A 1 101 ? -33.237 -4.243 30.302 1.00 91.31 101 ALA A C 1
ATOM 839 O O . ALA A 1 101 ? -33.846 -3.949 31.330 1.00 91.31 101 ALA A O 1
ATOM 840 N N . ARG A 1 102 ? -32.787 -5.488 30.078 1.00 92.69 102 ARG A N 1
ATOM 841 C CA . ARG A 1 102 ? -33.039 -6.620 30.991 1.00 92.69 102 ARG A CA 1
ATOM 842 C C . ARG A 1 102 ? -32.507 -6.384 32.405 1.00 92.69 102 ARG A C 1
ATOM 844 O O . ARG A 1 102 ? -33.125 -6.810 33.378 1.00 92.69 102 ARG A O 1
ATOM 851 N N . LYS A 1 103 ? -31.343 -5.744 32.546 1.00 92.50 103 LYS A N 1
ATOM 852 C CA . LYS A 1 103 ? -30.760 -5.406 33.859 1.00 92.50 103 LYS A CA 1
ATOM 853 C C . LYS A 1 103 ? -31.459 -4.211 34.508 1.00 92.50 103 LYS A C 1
ATOM 855 O O . LYS A 1 103 ? -31.556 -4.163 35.734 1.00 92.50 103 LYS A O 1
ATOM 860 N N . TYR A 1 104 ? -31.931 -3.261 33.704 1.00 91.06 104 TYR A N 1
ATOM 861 C CA . TYR A 1 104 ? -32.646 -2.073 34.162 1.00 91.06 104 TYR A CA 1
ATOM 862 C C . TYR A 1 104 ? -34.018 -2.449 34.734 1.00 91.06 104 TYR A C 1
ATOM 864 O O . TYR A 1 104 ? -34.344 -2.033 35.841 1.00 91.06 104 TYR A O 1
ATOM 872 N N . GLU A 1 105 ? -34.761 -3.330 34.057 1.00 89.69 105 GLU A N 1
ATOM 873 C CA . GLU A 1 105 ? -36.030 -3.893 34.552 1.00 89.69 105 GLU A CA 1
ATOM 874 C C . GLU A 1 105 ? -35.862 -4.657 35.874 1.00 89.69 105 GLU A C 1
ATOM 876 O O . GLU A 1 105 ? -36.722 -4.597 36.747 1.00 89.69 105 GLU A O 1
ATOM 881 N N . LYS A 1 106 ? -34.719 -5.328 36.064 1.00 91.75 106 LYS A N 1
ATOM 882 C CA . LYS A 1 106 ? -34.361 -6.012 37.319 1.00 91.75 106 LYS A CA 1
ATOM 883 C C . LYS A 1 106 ? -33.853 -5.071 38.422 1.00 91.75 106 LYS A C 1
ATOM 885 O O . LYS A 1 106 ? -33.462 -5.553 39.482 1.00 91.75 106 LYS A O 1
ATOM 890 N N . GLY A 1 107 ? -33.783 -3.761 38.176 1.00 86.94 107 GLY A N 1
ATOM 891 C CA . GLY A 1 107 ? -33.271 -2.771 39.131 1.00 86.94 107 GLY A CA 1
ATOM 892 C C . GLY A 1 107 ? -31.763 -2.856 39.401 1.00 86.94 107 GLY A C 1
ATOM 893 O O . GLY A 1 107 ? -31.279 -2.263 40.360 1.00 86.94 107 GLY A O 1
ATOM 894 N N . GLN A 1 108 ? -30.998 -3.582 38.577 1.00 83.88 108 GLN A N 1
ATOM 895 C CA . GLN A 1 108 ? -29.557 -3.787 38.783 1.00 83.88 108 GLN A CA 1
ATOM 896 C C . GLN A 1 108 ? -28.699 -2.619 38.276 1.00 83.88 108 GLN A C 1
ATOM 898 O O . GLN A 1 108 ? -27.527 -2.514 38.635 1.00 83.88 108 GLN A O 1
ATOM 903 N N . VAL A 1 109 ? -29.242 -1.757 37.408 1.00 86.38 109 VAL A N 1
ATOM 904 C CA . VAL A 1 109 ? -28.504 -0.649 36.785 1.00 86.38 109 VAL A CA 1
ATOM 905 C C . VAL A 1 109 ? -29.315 0.647 36.793 1.00 86.38 109 VAL A C 1
ATOM 907 O O . VAL A 1 109 ? -30.523 0.631 36.589 1.00 86.38 109 VAL A O 1
ATOM 910 N N . GLY A 1 110 ? -28.641 1.777 37.026 1.00 85.06 110 GLY A N 1
ATOM 911 C CA . GLY A 1 110 ? -29.252 3.112 37.050 1.00 85.06 110 GLY A CA 1
ATOM 912 C C . GLY A 1 110 ? -28.955 3.948 35.800 1.00 85.06 110 GLY A C 1
ATOM 913 O O . GLY A 1 110 ? -28.251 3.511 34.892 1.00 85.06 110 GLY A O 1
ATOM 914 N N . SER A 1 111 ? -29.443 5.195 35.777 1.00 84.44 111 SER A N 1
ATOM 915 C CA . SER A 1 111 ? -29.259 6.124 34.643 1.00 84.44 111 SER A CA 1
ATOM 916 C C . SER A 1 111 ? -27.785 6.394 34.304 1.00 84.44 111 SER A C 1
ATOM 918 O O . SER A 1 111 ? -27.422 6.436 33.134 1.00 84.44 111 SER A O 1
ATOM 920 N N . ARG A 1 112 ? -26.900 6.489 35.309 1.00 84.94 112 ARG A N 1
ATOM 921 C CA . ARG A 1 112 ? -25.449 6.671 35.086 1.00 84.94 112 ARG A CA 1
ATOM 922 C C . ARG A 1 112 ? -24.844 5.540 34.248 1.00 84.94 112 ARG A C 1
ATOM 924 O O . ARG A 1 112 ? -24.092 5.794 33.315 1.00 84.94 112 ARG A O 1
ATOM 931 N N . ASN A 1 113 ? -25.273 4.303 34.495 1.00 89.69 113 ASN A N 1
ATOM 932 C CA . ASN A 1 113 ? -24.782 3.135 33.764 1.00 89.69 113 ASN A CA 1
ATOM 933 C C . ASN A 1 113 ? -25.199 3.162 32.282 1.00 89.69 113 ASN A C 1
ATOM 935 O O . ASN A 1 113 ? -24.506 2.585 31.448 1.00 89.69 113 ASN A O 1
ATOM 939 N N . LYS A 1 114 ? -26.309 3.836 31.939 1.00 90.38 114 LYS A N 1
ATOM 940 C CA . LYS A 1 114 ? -26.736 4.036 30.545 1.00 90.38 114 LYS A CA 1
ATOM 941 C C . LYS A 1 114 ? -25.738 4.916 29.798 1.00 90.38 114 LYS A C 1
ATOM 943 O O . LYS A 1 114 ? -25.338 4.582 28.687 1.00 90.38 114 LYS A O 1
ATOM 948 N N . GLU A 1 115 ? -25.346 6.037 30.398 1.00 91.88 115 GLU A N 1
ATOM 949 C CA . GLU A 1 115 ? -24.373 6.948 29.793 1.00 91.88 115 GLU A CA 1
ATOM 950 C C . GLU A 1 115 ? -23.007 6.274 29.653 1.00 91.88 115 GLU A C 1
ATOM 952 O O . GLU A 1 115 ? -22.383 6.373 28.598 1.00 91.88 115 GLU A O 1
ATOM 957 N N . ASP A 1 116 ? -22.572 5.541 30.680 1.00 93.31 116 ASP A N 1
ATOM 958 C CA . ASP A 1 116 ? -21.317 4.786 30.663 1.00 93.31 116 ASP A CA 1
ATOM 959 C C . ASP A 1 116 ? -21.314 3.726 29.554 1.00 93.31 116 ASP A C 1
ATOM 961 O O . ASP A 1 116 ? -20.329 3.606 28.822 1.00 93.31 116 ASP A O 1
ATOM 965 N N . LEU A 1 117 ? -22.431 3.011 29.372 1.00 93.25 117 LEU A N 1
ATOM 966 C CA . LEU A 1 117 ? -22.601 2.036 28.297 1.00 93.25 117 LEU A CA 1
ATOM 967 C C . LEU A 1 117 ? -22.514 2.694 26.918 1.00 93.25 117 LEU A C 1
ATOM 969 O O . LEU A 1 117 ? -21.766 2.221 26.067 1.00 93.25 117 LEU A O 1
ATOM 973 N N . ILE A 1 118 ? -23.238 3.794 26.696 1.00 92.62 118 ILE A N 1
ATOM 974 C CA . ILE A 1 118 ? -23.212 4.512 25.413 1.00 92.62 118 ILE A CA 1
ATOM 975 C C . ILE A 1 118 ? -21.792 5.002 25.109 1.00 92.62 118 ILE A C 1
ATOM 977 O O . ILE A 1 118 ? -21.305 4.813 23.992 1.00 92.62 118 ILE A O 1
ATOM 981 N N . ARG A 1 119 ? -21.093 5.581 26.097 1.00 94.19 119 ARG A N 1
ATOM 982 C CA . ARG A 1 119 ? -19.691 5.999 25.933 1.00 94.19 119 ARG A CA 1
ATOM 983 C C . ARG A 1 119 ? -18.789 4.813 25.607 1.00 94.19 119 ARG A C 1
ATOM 985 O O . ARG A 1 119 ? -17.994 4.904 24.676 1.00 94.19 119 ARG A O 1
ATOM 992 N N . HIS A 1 120 ? -18.930 3.697 26.320 1.00 94.56 120 HIS A N 1
ATOM 993 C CA . HIS A 1 120 ? -18.144 2.490 26.074 1.00 94.56 120 HIS A CA 1
ATOM 994 C C . HIS A 1 120 ? -18.365 1.931 24.661 1.00 94.56 120 HIS A C 1
ATOM 996 O O . HIS A 1 120 ? -17.394 1.680 23.950 1.00 94.56 120 HIS A O 1
ATOM 1002 N N . LEU A 1 121 ? -19.621 1.788 24.229 1.00 94.75 121 LEU A N 1
ATOM 1003 C CA . LEU A 1 121 ? -19.971 1.295 22.894 1.00 94.75 121 LEU A CA 1
ATOM 1004 C C . LEU A 1 121 ? -19.471 2.226 21.784 1.00 94.75 121 LEU A C 1
ATOM 1006 O O . LEU A 1 121 ? -18.993 1.753 20.754 1.00 94.75 121 LEU A O 1
ATOM 1010 N N . THR A 1 122 ? -19.529 3.539 22.010 1.00 94.62 122 THR A N 1
ATOM 1011 C CA . THR A 1 122 ? -19.015 4.543 21.067 1.00 94.62 122 THR A CA 1
ATOM 1012 C C . THR A 1 122 ? -17.493 4.444 20.945 1.00 94.62 122 THR A C 1
ATOM 1014 O O . THR A 1 122 ? -16.981 4.285 19.844 1.00 94.62 122 THR A O 1
ATOM 1017 N N . ILE A 1 123 ? -16.762 4.404 22.067 1.00 94.81 123 ILE A N 1
ATOM 1018 C CA . ILE A 1 123 ? -15.298 4.234 22.066 1.00 94.81 123 ILE A CA 1
ATOM 1019 C C . ILE A 1 123 ? -14.899 2.904 21.410 1.00 94.81 123 ILE A C 1
ATOM 1021 O O . ILE A 1 123 ? -13.920 2.849 20.666 1.00 94.81 123 ILE A O 1
ATOM 1025 N N . LYS A 1 124 ? -15.636 1.820 21.685 1.00 95.44 124 LYS A N 1
ATOM 1026 C CA . LYS A 1 124 ? -15.394 0.504 21.080 1.00 95.44 124 LYS A CA 1
ATOM 1027 C C . LYS A 1 124 ? -15.570 0.560 19.560 1.00 95.44 124 LYS A C 1
ATOM 1029 O O . LYS A 1 124 ? -14.690 0.079 18.845 1.00 95.44 124 LYS A O 1
ATOM 1034 N N . ARG A 1 125 ? -16.659 1.173 19.077 1.00 95.00 125 ARG A N 1
ATOM 1035 C CA . ARG A 1 125 ? -16.909 1.403 17.646 1.00 95.00 125 ARG A CA 1
ATOM 1036 C C . ARG A 1 125 ? -15.759 2.181 17.017 1.00 95.00 125 ARG A C 1
ATOM 1038 O O . ARG A 1 125 ? -15.198 1.711 16.034 1.00 95.00 125 ARG A O 1
ATOM 1045 N N . ASP A 1 126 ? -15.394 3.323 17.592 1.00 95.06 126 ASP A N 1
ATOM 1046 C CA . ASP A 1 126 ? -14.369 4.205 17.028 1.00 95.06 126 ASP A CA 1
ATOM 1047 C C . ASP A 1 126 ? -13.016 3.490 16.932 1.00 95.06 126 ASP A C 1
ATOM 1049 O O . ASP A 1 126 ? -12.373 3.521 15.887 1.00 95.06 126 ASP A O 1
ATOM 1053 N N . LYS A 1 127 ? -12.619 2.743 17.972 1.00 95.56 127 LYS A N 1
ATOM 1054 C CA . LYS A 1 127 ? -11.390 1.930 17.953 1.00 95.56 127 LYS A CA 1
ATOM 1055 C C . LYS A 1 127 ? -11.419 0.821 16.897 1.00 95.56 127 LYS A C 1
ATOM 1057 O O . LYS A 1 127 ? -10.404 0.583 16.238 1.00 95.56 127 LYS A O 1
ATOM 1062 N N . LYS A 1 128 ? -12.552 0.124 16.738 1.00 94.88 128 LYS A N 1
ATOM 1063 C CA . LYS A 1 128 ? -12.713 -0.942 15.730 1.00 94.88 128 LYS A CA 1
ATOM 1064 C C . LYS A 1 128 ? -12.667 -0.344 14.317 1.00 94.88 128 LYS A C 1
ATOM 1066 O O . LYS A 1 128 ? -11.987 -0.897 13.457 1.00 94.88 128 LYS A O 1
ATOM 1071 N N . LEU A 1 129 ? -13.308 0.808 14.105 1.00 94.31 129 LEU A N 1
ATOM 1072 C CA . LEU A 1 129 ? -13.301 1.531 12.832 1.00 94.31 129 LEU A CA 1
ATOM 1073 C C . LEU A 1 129 ? -11.898 2.029 12.464 1.00 94.31 129 LEU A C 1
ATOM 1075 O O . LEU A 1 129 ? -11.445 1.797 11.348 1.00 94.31 129 LEU A O 1
ATOM 1079 N N . GLU A 1 130 ? -11.193 2.647 13.415 1.00 93.31 130 GLU A N 1
ATOM 1080 C CA . GLU A 1 130 ? -9.803 3.101 13.273 1.00 93.31 130 GLU A CA 1
ATOM 1081 C C . GLU A 1 130 ? -8.884 1.937 12.870 1.00 93.31 130 GLU A C 1
ATOM 1083 O O . GLU A 1 130 ? -8.142 2.026 11.893 1.00 93.31 130 GLU A O 1
ATOM 1088 N N . THR A 1 131 ? -8.989 0.804 13.572 1.00 94.25 131 THR A N 1
ATOM 1089 C CA . THR A 1 131 ? -8.199 -0.402 13.271 1.00 94.25 131 THR A CA 1
ATOM 1090 C C . THR A 1 131 ? -8.490 -0.924 11.864 1.00 94.25 131 THR A C 1
ATOM 1092 O O . THR A 1 131 ? -7.568 -1.239 11.110 1.00 94.25 131 THR A O 1
ATOM 1095 N N . LEU A 1 132 ? -9.767 -0.985 11.480 1.00 93.31 132 LEU A N 1
ATOM 1096 C CA . LEU A 1 132 ? -10.190 -1.429 10.154 1.00 93.31 132 LEU A CA 1
ATOM 1097 C C . LEU A 1 132 ? -9.667 -0.477 9.065 1.00 93.31 132 LEU A C 1
ATOM 1099 O O . LEU A 1 132 ? -9.152 -0.930 8.044 1.00 93.31 132 LEU A O 1
ATOM 1103 N N . HIS A 1 133 ? -9.736 0.837 9.291 1.00 91.19 133 HIS A N 1
ATOM 1104 C CA . HIS A 1 133 ? -9.186 1.853 8.391 1.00 91.19 133 HIS A CA 1
ATOM 1105 C C . HIS A 1 133 ? -7.673 1.694 8.206 1.00 91.19 133 HIS A C 1
ATOM 1107 O O . HIS A 1 133 ? -7.200 1.693 7.070 1.00 91.19 133 HIS A O 1
ATOM 1113 N N . GLN A 1 134 ? -6.920 1.501 9.292 1.00 91.69 134 GLN A N 1
ATOM 1114 C CA . GLN A 1 134 ? -5.469 1.303 9.238 1.00 91.69 134 GLN A CA 1
ATOM 1115 C C . GLN A 1 134 ? -5.089 0.034 8.465 1.00 91.69 134 GLN A C 1
ATOM 1117 O O . GLN A 1 134 ? -4.242 0.089 7.573 1.00 91.69 134 GLN A O 1
ATOM 1122 N N . GLN A 1 135 ? -5.750 -1.094 8.744 1.00 93.88 135 GLN A N 1
ATOM 1123 C CA . GLN A 1 135 ? -5.497 -2.351 8.034 1.00 93.88 135 GLN A CA 1
ATOM 1124 C C . GLN A 1 135 ? -5.817 -2.250 6.541 1.00 93.88 135 GLN A C 1
ATOM 1126 O O . GLN A 1 135 ? -5.049 -2.729 5.710 1.00 93.88 135 GLN A O 1
ATOM 1131 N N . ARG A 1 136 ? -6.941 -1.616 6.191 1.00 93.06 136 ARG A N 1
ATOM 1132 C CA . ARG A 1 136 ? -7.333 -1.382 4.799 1.00 93.06 136 ARG A CA 1
ATOM 1133 C C . ARG A 1 136 ? -6.306 -0.524 4.072 1.00 93.06 136 ARG A C 1
ATOM 1135 O O . ARG A 1 136 ? -5.846 -0.917 3.008 1.00 93.06 136 ARG A O 1
ATOM 1142 N N . LYS A 1 137 ? -5.903 0.600 4.674 1.00 91.44 137 LYS A N 1
ATOM 1143 C CA . LYS A 1 137 ? -4.903 1.510 4.107 1.00 91.44 137 LYS A CA 1
ATOM 1144 C C . LYS A 1 137 ? -3.583 0.794 3.827 1.00 91.44 137 LYS A C 1
ATOM 1146 O O . LYS A 1 137 ? -2.992 1.009 2.775 1.00 91.44 137 LYS A O 1
ATOM 1151 N N . GLU A 1 138 ? -3.135 -0.070 4.735 1.00 92.19 138 GLU A N 1
ATOM 1152 C CA . GLU A 1 138 ? -1.910 -0.845 4.525 1.00 92.19 138 GLU A CA 1
ATOM 1153 C C . GLU A 1 138 ? -2.061 -1.875 3.396 1.00 92.19 138 GLU A C 1
ATOM 1155 O O . GLU A 1 138 ? -1.173 -1.982 2.551 1.00 92.19 138 GLU A O 1
ATOM 1160 N N . ARG A 1 139 ? -3.204 -2.574 3.309 1.00 93.62 139 ARG A N 1
ATOM 1161 C CA . ARG A 1 139 ? -3.501 -3.471 2.177 1.00 93.62 139 ARG A CA 1
ATOM 1162 C C . ARG A 1 139 ? -3.499 -2.724 0.841 1.00 93.62 139 ARG A C 1
ATOM 1164 O O . ARG A 1 139 ? -2.852 -3.174 -0.100 1.00 93.62 139 ARG A O 1
ATOM 1171 N N . GLU A 1 140 ? -4.182 -1.583 0.769 1.00 93.44 140 GLU A N 1
ATOM 1172 C CA . GLU A 1 140 ? -4.239 -0.739 -0.433 1.00 93.44 140 GLU A CA 1
ATOM 1173 C C . GLU A 1 140 ? -2.840 -0.227 -0.819 1.00 93.44 140 GLU A C 1
ATOM 1175 O O . GLU A 1 140 ? -2.465 -0.264 -1.993 1.00 93.44 140 GLU A O 1
ATOM 1180 N N . ARG A 1 141 ? -2.021 0.175 0.165 1.00 92.69 141 ARG A N 1
ATOM 1181 C CA . ARG A 1 141 ? -0.629 0.602 -0.048 1.00 92.69 141 ARG A CA 1
ATOM 1182 C C . ARG A 1 141 ? 0.230 -0.517 -0.633 1.00 92.69 141 ARG A C 1
ATOM 1184 O O . ARG A 1 141 ? 0.973 -0.268 -1.579 1.00 92.69 141 ARG A O 1
ATOM 1191 N N . LEU A 1 142 ? 0.138 -1.729 -0.083 1.00 94.19 142 LEU A N 1
ATOM 1192 C CA . LEU A 1 142 ? 0.893 -2.889 -0.563 1.00 94.19 142 LEU A CA 1
ATOM 1193 C C . LEU A 1 142 ? 0.497 -3.267 -1.994 1.00 94.19 142 LEU A C 1
ATOM 1195 O O . LEU A 1 142 ? 1.376 -3.427 -2.834 1.00 94.19 142 LEU A O 1
ATOM 1199 N N . GLN A 1 143 ? -0.804 -3.326 -2.292 1.00 93.75 143 GLN A N 1
ATOM 1200 C CA . GLN A 1 143 ? -1.292 -3.645 -3.639 1.00 93.75 143 GLN A CA 1
ATOM 1201 C C . GLN A 1 143 ? -0.904 -2.569 -4.663 1.00 93.75 143 GLN A C 1
ATOM 1203 O O . GLN A 1 143 ? -0.516 -2.888 -5.784 1.00 93.75 143 GLN A O 1
ATOM 1208 N N . THR A 1 144 ? -0.937 -1.293 -4.267 1.00 93.56 144 THR A N 1
ATOM 1209 C CA . THR A 1 144 ? -0.469 -0.187 -5.118 1.00 93.56 144 THR A CA 1
ATOM 1210 C C . THR A 1 144 ? 1.037 -0.287 -5.376 1.00 93.56 144 THR A C 1
ATOM 1212 O O . THR A 1 144 ? 1.480 -0.100 -6.504 1.00 93.56 144 THR A O 1
ATOM 1215 N N . ALA A 1 145 ? 1.836 -0.614 -4.355 1.00 93.12 145 ALA A N 1
ATOM 1216 C CA . ALA A 1 145 ? 3.282 -0.775 -4.500 1.00 93.12 145 ALA A CA 1
ATOM 1217 C C . ALA A 1 145 ? 3.648 -1.957 -5.414 1.00 93.12 145 ALA A C 1
ATOM 1219 O O . ALA A 1 145 ? 4.535 -1.823 -6.252 1.00 93.12 145 ALA A O 1
ATOM 1220 N N . GLU A 1 146 ? 2.949 -3.087 -5.285 1.00 95.50 146 GLU A N 1
ATOM 1221 C CA . GLU A 1 146 ? 3.127 -4.256 -6.152 1.00 95.50 146 GLU A CA 1
ATOM 1222 C C . GLU A 1 146 ? 2.766 -3.942 -7.611 1.00 95.50 146 GLU A C 1
ATOM 1224 O O . GLU A 1 146 ? 3.518 -4.286 -8.526 1.00 95.50 146 GLU A O 1
ATOM 1229 N N . LEU A 1 147 ? 1.654 -3.228 -7.835 1.00 94.88 147 LEU A N 1
ATOM 1230 C CA . LEU A 1 147 ? 1.258 -2.776 -9.167 1.00 94.88 147 LEU A CA 1
ATOM 1231 C C . LEU A 1 147 ? 2.329 -1.870 -9.790 1.00 94.88 147 LEU A C 1
ATOM 1233 O O . LEU A 1 147 ? 2.731 -2.104 -10.929 1.00 94.88 147 LEU A O 1
ATOM 1237 N N . LEU A 1 148 ? 2.810 -0.873 -9.043 1.00 92.88 148 LEU A N 1
ATOM 1238 C CA . LEU A 1 148 ? 3.837 0.059 -9.511 1.00 92.88 148 LEU A CA 1
ATOM 1239 C C . LEU A 1 148 ? 5.164 -0.643 -9.823 1.00 92.88 148 LEU A C 1
ATOM 1241 O O . LEU A 1 148 ? 5.785 -0.337 -10.838 1.00 92.88 148 LEU A O 1
ATOM 1245 N N . ASP A 1 149 ? 5.597 -1.596 -8.994 1.00 94.44 149 ASP A N 1
ATOM 1246 C CA . ASP A 1 149 ? 6.814 -2.379 -9.249 1.00 94.44 149 ASP A CA 1
ATOM 1247 C C . ASP A 1 149 ? 6.691 -3.204 -10.539 1.00 94.44 149 ASP A C 1
ATOM 1249 O O . ASP A 1 149 ? 7.606 -3.218 -11.368 1.00 94.44 149 ASP A O 1
ATOM 1253 N N . ARG A 1 150 ? 5.530 -3.834 -10.764 1.00 96.31 150 ARG A N 1
ATOM 1254 C CA . ARG A 1 150 ? 5.242 -4.551 -12.013 1.00 96.31 150 ARG A CA 1
ATOM 1255 C C . ARG A 1 150 ? 5.277 -3.615 -13.222 1.00 96.31 150 ARG A C 1
ATOM 1257 O O . ARG A 1 150 ? 5.966 -3.913 -14.195 1.00 96.31 150 ARG A O 1
ATOM 1264 N N . GLN A 1 151 ? 4.580 -2.483 -13.158 1.00 95.19 151 GLN A N 1
ATOM 1265 C CA . GLN A 1 151 ? 4.557 -1.499 -14.242 1.00 95.19 151 GLN A CA 1
ATOM 1266 C C . GLN A 1 151 ? 5.960 -0.945 -14.537 1.00 95.19 151 GLN A C 1
ATOM 1268 O O . GLN A 1 151 ? 6.356 -0.835 -15.698 1.00 95.19 151 GLN A O 1
ATOM 1273 N N . ALA A 1 152 ? 6.753 -0.658 -13.502 1.00 93.25 152 ALA A N 1
ATOM 1274 C CA . ALA A 1 152 ? 8.130 -0.198 -13.654 1.00 93.25 152 ALA A CA 1
ATOM 1275 C C . ALA A 1 152 ? 9.012 -1.246 -14.351 1.00 93.25 152 ALA A C 1
ATOM 1277 O O . ALA A 1 152 ? 9.800 -0.892 -15.229 1.00 93.25 152 ALA A O 1
ATOM 1278 N N . LYS A 1 153 ? 8.863 -2.533 -14.011 1.00 95.25 153 LYS A N 1
ATOM 1279 C CA . LYS A 1 153 ? 9.563 -3.635 -14.693 1.00 95.25 153 LYS A CA 1
ATOM 1280 C C . LYS A 1 153 ? 9.174 -3.730 -16.163 1.00 95.25 153 LYS A C 1
ATOM 1282 O O . LYS A 1 153 ? 10.062 -3.767 -17.007 1.00 95.25 153 LYS A O 1
ATOM 1287 N N . GLU A 1 154 ? 7.880 -3.687 -16.470 1.00 94.88 154 GLU A N 1
ATOM 1288 C CA . GLU A 1 154 ? 7.387 -3.720 -17.851 1.00 94.88 154 GLU A CA 1
ATOM 1289 C C . GLU A 1 154 ? 7.920 -2.534 -18.673 1.00 94.88 154 GLU A C 1
ATOM 1291 O O . GLU A 1 154 ? 8.373 -2.719 -19.803 1.00 94.88 154 GLU A O 1
ATOM 1296 N N . MET A 1 155 ? 7.957 -1.329 -18.090 1.00 92.94 155 MET A N 1
ATOM 1297 C CA . MET A 1 155 ? 8.570 -0.158 -18.726 1.00 92.94 155 MET A CA 1
ATOM 1298 C C . MET A 1 155 ? 10.071 -0.351 -18.954 1.00 92.94 155 MET A C 1
ATOM 1300 O O . MET A 1 155 ? 10.569 -0.092 -20.047 1.00 92.94 155 MET A O 1
ATOM 1304 N N . LEU A 1 156 ? 10.814 -0.813 -17.944 1.00 91.62 156 LEU A N 1
ATOM 1305 C CA . LEU A 1 156 ? 12.253 -1.062 -18.065 1.00 91.62 156 LEU A CA 1
ATOM 1306 C C . LEU A 1 156 ? 12.564 -2.127 -19.117 1.00 91.62 156 LEU A C 1
ATOM 1308 O O . LEU A 1 156 ? 13.538 -1.981 -19.853 1.00 91.62 156 LEU A O 1
ATOM 1312 N N . ASP A 1 157 ? 11.752 -3.173 -19.209 1.00 92.19 157 ASP A N 1
ATOM 1313 C CA . ASP A 1 157 ? 11.918 -4.223 -20.207 1.00 92.19 157 ASP A CA 1
ATOM 1314 C C . ASP A 1 157 ? 11.627 -3.705 -21.619 1.00 92.19 157 ASP A C 1
ATOM 1316 O O . ASP A 1 157 ? 12.387 -4.017 -22.536 1.00 92.19 157 ASP A O 1
ATOM 1320 N N . LEU A 1 158 ? 10.641 -2.815 -21.782 1.00 90.00 158 LEU A N 1
ATOM 1321 C CA . LEU A 1 158 ? 10.407 -2.104 -23.041 1.00 90.00 158 LEU A CA 1
ATOM 1322 C C . LEU A 1 158 ? 11.631 -1.262 -23.457 1.00 90.00 158 LEU A C 1
ATOM 1324 O O . LEU A 1 158 ? 12.056 -1.304 -24.612 1.00 90.00 158 LEU A O 1
ATOM 1328 N N . PHE A 1 159 ? 12.261 -0.550 -22.514 1.00 86.56 159 PHE A N 1
ATOM 1329 C CA . PHE A 1 159 ? 13.504 0.186 -22.781 1.00 86.56 159 PHE A CA 1
ATOM 1330 C C . PHE A 1 159 ? 14.682 -0.733 -23.124 1.00 86.56 159 PHE A C 1
ATOM 1332 O O . PHE A 1 159 ? 15.494 -0.385 -23.983 1.00 86.56 159 PHE A O 1
ATOM 1339 N N . LYS A 1 160 ? 14.811 -1.888 -22.458 1.00 87.12 160 LYS A N 1
ATOM 1340 C CA . LYS A 1 160 ? 15.869 -2.867 -22.758 1.00 87.12 160 LYS A CA 1
ATOM 1341 C C . LYS A 1 160 ? 15.708 -3.432 -24.167 1.00 87.12 160 LYS A C 1
ATOM 1343 O O . LYS A 1 160 ? 16.692 -3.468 -24.897 1.00 87.12 160 LYS A O 1
ATOM 1348 N N . GLN A 1 161 ? 14.492 -3.820 -24.555 1.00 86.31 161 GLN A N 1
ATOM 1349 C CA . GLN A 1 161 ? 14.195 -4.344 -25.893 1.00 86.31 161 GLN A CA 1
ATOM 1350 C C . GLN A 1 161 ? 14.572 -3.333 -26.977 1.00 86.31 161 GLN A C 1
ATOM 1352 O O . GLN A 1 161 ? 15.345 -3.660 -27.873 1.00 86.31 161 GLN A O 1
ATOM 1357 N N . ALA A 1 162 ? 14.154 -2.074 -26.827 1.00 83.62 162 ALA A N 1
ATOM 1358 C CA . ALA A 1 162 ? 14.450 -1.042 -27.817 1.00 83.62 162 ALA A CA 1
ATOM 1359 C C . ALA A 1 162 ? 15.955 -0.719 -27.943 1.00 83.62 162 ALA A C 1
ATOM 1361 O O . ALA A 1 162 ? 16.432 -0.339 -29.013 1.00 83.62 162 ALA A O 1
ATOM 1362 N N . ARG A 1 163 ? 16.733 -0.901 -26.863 1.00 78.00 163 ARG A N 1
ATOM 1363 C CA . ARG A 1 163 ? 18.201 -0.792 -26.911 1.00 78.00 163 ARG A CA 1
ATOM 1364 C C . ARG A 1 163 ? 18.850 -1.955 -27.657 1.00 78.00 163 ARG A C 1
ATOM 1366 O O . ARG A 1 163 ? 19.775 -1.703 -28.416 1.00 78.00 163 ARG A O 1
ATOM 1373 N N . VAL A 1 164 ? 18.376 -3.186 -27.450 1.00 77.62 164 VAL A N 1
ATOM 1374 C CA . VAL A 1 164 ? 18.886 -4.374 -28.159 1.00 77.62 164 VAL A CA 1
ATOM 1375 C C . VAL A 1 164 ? 18.581 -4.275 -29.655 1.00 77.62 164 VAL A C 1
ATOM 1377 O O . VAL A 1 164 ? 19.468 -4.499 -30.472 1.00 77.62 164 VAL A O 1
ATOM 1380 N N . GLU A 1 165 ? 17.369 -3.850 -30.019 1.00 69.38 165 GLU A N 1
ATOM 1381 C CA . GLU A 1 165 ? 16.977 -3.637 -31.420 1.00 69.38 165 GLU A CA 1
ATOM 1382 C C . GLU A 1 165 ? 17.823 -2.555 -32.115 1.00 69.38 165 GLU A C 1
ATOM 1384 O O . GLU A 1 165 ? 18.140 -2.687 -33.295 1.00 69.38 165 GLU A O 1
ATOM 1389 N N . CYS A 1 166 ? 18.236 -1.505 -31.391 1.00 58.88 166 CYS A N 1
ATOM 1390 C CA . CYS A 1 166 ? 19.128 -0.470 -31.928 1.00 58.88 166 CYS A CA 1
ATOM 1391 C C . CYS A 1 166 ? 20.577 -0.940 -32.144 1.00 58.88 166 CYS A C 1
ATOM 1393 O O . CYS A 1 166 ? 21.276 -0.322 -32.946 1.00 58.88 166 CYS A O 1
ATOM 1395 N N . ASP A 1 167 ? 21.044 -1.959 -31.416 1.00 58.16 167 ASP A N 1
ATOM 1396 C CA . ASP A 1 167 ? 22.438 -2.431 -31.470 1.00 58.16 167 ASP A CA 1
ATOM 1397 C C . ASP A 1 167 ? 22.663 -3.419 -32.635 1.00 58.16 167 ASP A C 1
ATOM 1399 O O . ASP A 1 167 ? 23.731 -3.434 -33.243 1.00 58.16 167 ASP A O 1
ATOM 1403 N N . ASP A 1 168 ? 21.629 -4.181 -33.018 1.00 57.66 168 ASP A N 1
ATOM 1404 C CA . ASP A 1 168 ? 21.687 -5.149 -34.129 1.00 57.66 168 ASP A CA 1
ATOM 1405 C C . ASP A 1 168 ? 21.550 -4.471 -35.516 1.00 57.66 168 ASP A C 1
ATOM 1407 O O . ASP A 1 168 ? 22.022 -4.972 -36.539 1.00 57.66 168 ASP A O 1
ATOM 1411 N N . SER A 1 169 ? 20.973 -3.262 -35.572 1.00 54.94 169 SER A N 1
ATOM 1412 C CA . SER A 1 169 ? 20.867 -2.453 -36.792 1.00 54.94 169 SER A CA 1
ATOM 1413 C C . SER A 1 169 ? 22.051 -1.487 -36.948 1.00 54.94 169 SER A C 1
ATOM 1415 O O . SER A 1 169 ? 21.926 -0.284 -36.729 1.00 54.94 169 SER A O 1
ATOM 1417 N N . SER A 1 170 ? 23.219 -2.012 -37.316 1.00 39.59 170 SER A N 1
ATOM 1418 C CA . SER A 1 170 ? 24.295 -1.311 -38.042 1.00 39.59 170 SER A CA 1
ATOM 1419 C C . SER A 1 170 ? 24.336 0.233 -37.934 1.00 39.59 170 SER A C 1
ATOM 1421 O O . SER A 1 170 ? 23.851 0.908 -38.834 1.00 39.59 170 SER A O 1
ATOM 1423 N N . TYR A 1 171 ? 24.964 0.807 -36.900 1.00 45.28 171 TYR A N 1
ATOM 1424 C CA . TYR A 1 171 ? 25.740 2.059 -37.005 1.00 45.28 171 TYR A CA 1
ATOM 1425 C C . TYR A 1 171 ? 26.663 2.225 -35.788 1.00 45.28 171 TYR A C 1
ATOM 1427 O O . TYR A 1 171 ? 26.274 2.660 -34.706 1.00 45.28 171 TYR A O 1
ATOM 1435 N N . ILE A 1 172 ? 27.933 1.908 -36.029 1.00 44.91 172 ILE A N 1
ATOM 1436 C CA . ILE A 1 172 ? 29.110 2.342 -35.277 1.00 44.91 172 ILE A CA 1
ATOM 1437 C C . ILE A 1 172 ? 28.967 3.843 -34.944 1.00 44.91 172 ILE A C 1
ATOM 1439 O O . ILE A 1 172 ? 28.943 4.664 -35.860 1.00 44.91 172 ILE A O 1
ATOM 1443 N N . GLY A 1 173 ? 28.895 4.221 -33.659 1.00 47.91 173 GLY A N 1
ATOM 1444 C CA . GLY A 1 173 ? 29.266 5.584 -33.237 1.00 47.91 173 GLY A CA 1
ATOM 1445 C C . GLY A 1 173 ? 28.281 6.433 -32.422 1.00 47.91 173 GLY A C 1
ATOM 1446 O O . GLY A 1 173 ? 28.556 7.618 -32.248 1.00 47.91 173 GLY A O 1
ATOM 1447 N N . SER A 1 174 ? 27.177 5.909 -31.878 1.00 49.81 174 SER A N 1
ATOM 1448 C CA . SER A 1 174 ? 26.411 6.686 -30.878 1.00 49.81 174 SER A CA 1
ATOM 1449 C C . SER A 1 174 ? 27.067 6.535 -29.496 1.00 49.81 174 SER A C 1
ATOM 1451 O O . SER A 1 174 ? 27.208 5.400 -29.041 1.00 49.81 174 SER A O 1
ATOM 1453 N N . PRO A 1 175 ? 27.491 7.616 -28.809 1.00 50.47 175 PRO A N 1
ATOM 1454 C CA . PRO A 1 175 ? 28.141 7.496 -27.511 1.00 50.47 175 PRO A CA 1
ATOM 1455 C C . PRO A 1 175 ? 27.140 6.915 -26.513 1.00 50.47 175 PRO A C 1
ATOM 1457 O O . PRO A 1 175 ? 26.150 7.554 -26.158 1.00 50.47 175 PRO A O 1
ATOM 1460 N N . SER A 1 176 ? 27.394 5.681 -26.083 1.00 57.78 176 SER A N 1
ATOM 1461 C CA . SER A 1 176 ? 26.708 5.053 -24.959 1.00 57.78 176 SER A CA 1
ATOM 1462 C C . SER A 1 176 ? 26.806 5.989 -23.755 1.00 57.78 176 SER A C 1
ATOM 1464 O O . SER A 1 176 ? 27.891 6.169 -23.199 1.00 57.78 176 SER A O 1
ATOM 1466 N N . TYR A 1 177 ? 25.684 6.584 -23.341 1.00 54.44 177 TYR A N 1
ATOM 1467 C CA . TYR A 1 177 ? 25.624 7.283 -22.063 1.00 54.44 177 TYR A CA 1
ATOM 1468 C C . TYR A 1 177 ? 25.956 6.258 -20.970 1.00 54.44 177 TYR A C 1
ATOM 1470 O O . TYR A 1 177 ? 25.330 5.192 -20.953 1.00 54.44 177 TYR A O 1
ATOM 1478 N N . PRO A 1 178 ? 26.946 6.510 -20.098 1.00 54.69 178 PRO A N 1
ATOM 1479 C CA . PRO A 1 178 ? 27.359 5.516 -19.122 1.00 54.69 178 PRO A CA 1
ATOM 1480 C C . PRO A 1 178 ? 26.162 5.160 -18.232 1.00 54.69 178 PRO A C 1
ATOM 1482 O O . PRO A 1 178 ? 25.459 6.035 -17.727 1.00 54.69 178 PRO A O 1
ATOM 1485 N N . THR A 1 179 ? 25.910 3.859 -18.061 1.00 62.12 179 THR A N 1
ATOM 1486 C CA . THR A 1 179 ? 24.817 3.311 -17.230 1.00 62.12 179 THR A CA 1
ATOM 1487 C C . THR A 1 179 ? 24.933 3.693 -15.758 1.00 62.12 179 THR A C 1
ATOM 1489 O O . THR A 1 179 ? 23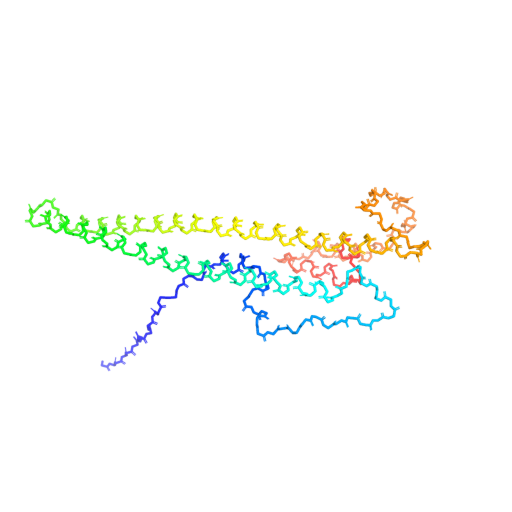.990 3.524 -14.992 1.00 62.12 179 THR A O 1
ATOM 1492 N N . THR A 1 180 ? 26.082 4.230 -15.368 1.00 49.41 180 THR A N 1
ATOM 1493 C CA . THR A 1 180 ? 26.354 4.807 -14.061 1.00 49.41 180 THR A CA 1
ATOM 1494 C C . THR A 1 180 ? 26.822 6.244 -14.259 1.00 49.41 180 THR A C 1
ATOM 1496 O O . THR A 1 180 ? 27.733 6.460 -15.067 1.00 49.41 180 THR A O 1
ATOM 1499 N N . PRO A 1 181 ? 26.249 7.231 -13.545 1.00 57.94 181 PRO A N 1
ATOM 150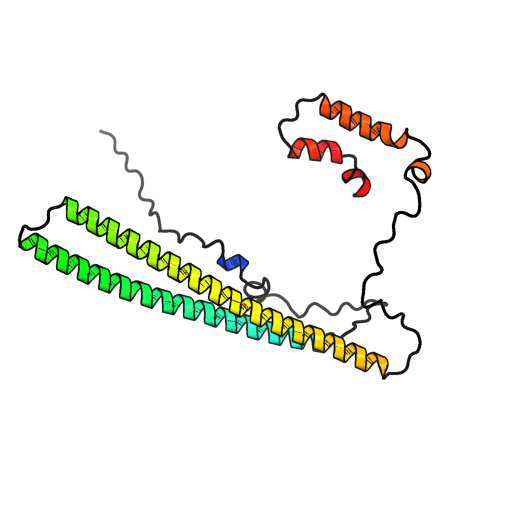0 C CA . PRO A 1 181 ? 26.764 8.592 -13.599 1.00 57.94 181 PRO A CA 1
ATOM 1501 C C . PRO A 1 181 ? 28.253 8.588 -13.217 1.00 57.94 181 PRO A C 1
ATOM 1503 O O . PRO A 1 181 ? 28.661 7.779 -12.375 1.00 57.94 181 PRO A O 1
ATOM 1506 N N . PRO A 1 182 ? 29.083 9.450 -13.832 1.00 67.69 182 PRO A N 1
ATOM 1507 C CA . PRO A 1 182 ? 30.475 9.557 -13.431 1.00 67.69 182 PRO A CA 1
ATOM 1508 C C . PRO A 1 182 ? 30.547 9.921 -11.939 1.00 67.69 182 PRO A C 1
ATOM 1510 O O . PRO A 1 182 ? 29.701 10.679 -11.451 1.00 67.69 182 PRO A O 1
ATOM 1513 N N . PRO A 1 183 ? 31.528 9.384 -11.196 1.00 74.50 183 PRO A N 1
ATOM 1514 C CA . PRO A 1 183 ? 31.695 9.714 -9.787 1.00 74.50 183 PRO A CA 1
ATOM 1515 C C . PRO A 1 183 ? 31.881 11.231 -9.613 1.00 74.50 183 PRO A C 1
ATOM 1517 O O . PRO A 1 183 ? 32.496 11.867 -10.477 1.00 74.50 183 PRO A O 1
ATOM 1520 N N . PRO A 1 184 ? 31.360 11.828 -8.522 1.00 76.38 184 PRO A N 1
ATOM 1521 C CA . PRO A 1 184 ? 31.497 13.259 -8.283 1.00 76.38 184 PRO A CA 1
ATOM 1522 C C . PRO A 1 184 ? 32.982 13.625 -8.238 1.00 76.38 184 PRO A C 1
ATOM 1524 O O . PRO A 1 184 ? 33.743 13.071 -7.443 1.00 76.38 184 PRO A O 1
ATOM 1527 N N . GLN A 1 185 ? 33.402 14.539 -9.112 1.00 77.94 185 GLN A N 1
ATOM 1528 C CA . GLN A 1 185 ? 34.780 15.014 -9.133 1.00 77.94 185 GLN A CA 1
ATOM 1529 C C . GLN A 1 185 ? 34.951 16.168 -8.139 1.00 77.94 185 GLN A C 1
ATOM 1531 O O . GLN A 1 185 ? 34.070 17.030 -8.050 1.00 77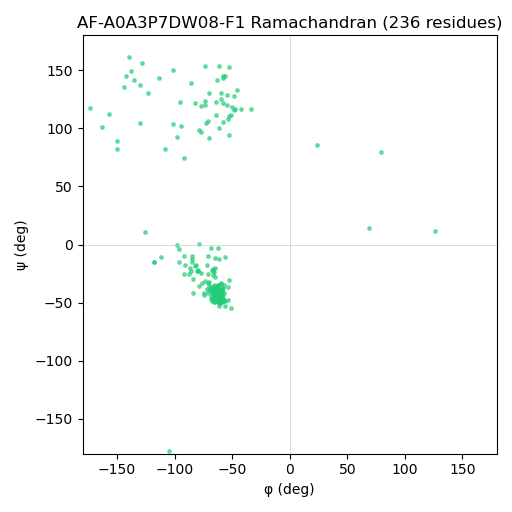.94 185 GLN A O 1
ATOM 1536 N N . PRO A 1 186 ? 36.065 16.208 -7.386 1.00 81.00 186 PRO A N 1
ATOM 1537 C CA . PRO A 1 186 ? 36.370 17.343 -6.531 1.00 81.00 186 PRO A CA 1
ATOM 1538 C C . PRO A 1 186 ? 36.525 18.622 -7.373 1.00 81.00 186 PRO A C 1
ATOM 1540 O O . PRO A 1 186 ? 36.886 18.542 -8.551 1.00 81.00 186 PRO A O 1
ATOM 1543 N N . PRO A 1 187 ? 36.274 19.808 -6.790 1.00 79.81 187 PRO A N 1
ATOM 1544 C CA . PRO A 1 187 ? 36.464 21.074 -7.487 1.00 79.81 187 PRO A CA 1
ATOM 1545 C C . PRO A 1 187 ? 37.888 21.180 -8.042 1.00 79.81 187 PRO A C 1
ATOM 1547 O O . PRO A 1 187 ? 38.859 20.988 -7.316 1.00 79.81 187 PRO A O 1
ATOM 1550 N N . ILE A 1 188 ? 37.993 21.501 -9.331 1.00 83.75 188 ILE A N 1
ATOM 1551 C CA . ILE A 1 188 ? 39.265 21.566 -10.074 1.00 83.75 188 ILE A CA 1
ATOM 1552 C C . ILE A 1 188 ? 40.124 22.772 -9.674 1.00 83.75 188 ILE A C 1
ATOM 1554 O O . ILE A 1 188 ? 41.308 22.819 -9.987 1.00 83.75 188 ILE A O 1
ATOM 1558 N N . CYS A 1 189 ? 39.514 23.760 -9.022 1.00 82.44 189 CYS A N 1
ATOM 1559 C CA . CYS A 1 189 ? 40.150 25.007 -8.639 1.00 82.44 189 CYS A CA 1
ATOM 1560 C C . CYS A 1 189 ? 39.737 25.424 -7.224 1.00 82.44 189 CYS A C 1
ATOM 1562 O O . CYS A 1 189 ? 38.635 25.126 -6.746 1.00 82.44 189 CYS A O 1
ATOM 1564 N N . SER A 1 190 ? 40.642 26.117 -6.539 1.00 83.56 190 SER A N 1
ATOM 1565 C CA . SER A 1 190 ? 40.388 26.692 -5.219 1.00 83.56 190 SER A CA 1
ATOM 1566 C C . SER A 1 190 ? 39.474 27.913 -5.329 1.00 83.56 190 SER A C 1
ATOM 1568 O O . SER A 1 190 ? 39.507 28.644 -6.316 1.00 83.56 190 SER A O 1
ATOM 1570 N N . LYS A 1 191 ? 38.723 28.238 -4.265 1.00 80.56 191 LYS A N 1
ATOM 1571 C CA . LYS A 1 191 ? 37.952 29.499 -4.206 1.00 80.56 191 LYS A CA 1
ATOM 1572 C C . LYS A 1 191 ? 38.822 30.733 -4.504 1.00 80.56 191 LYS A C 1
ATOM 1574 O O . LYS A 1 191 ? 38.312 31.696 -5.066 1.00 80.56 191 LYS A O 1
ATOM 1579 N N . ARG A 1 192 ? 40.120 30.695 -4.166 1.00 82.50 192 ARG A N 1
ATOM 1580 C CA . ARG A 1 192 ? 41.088 31.778 -4.442 1.00 82.50 192 ARG A CA 1
ATOM 1581 C C . ARG A 1 192 ? 41.389 31.977 -5.931 1.00 82.50 192 ARG A C 1
ATOM 1583 O O . ARG A 1 192 ? 41.834 33.051 -6.308 1.00 82.50 192 ARG A O 1
ATOM 1590 N N . GLU A 1 193 ? 41.152 30.965 -6.759 1.00 81.44 193 GLU A N 1
ATOM 1591 C CA . GLU A 1 193 ? 41.348 31.032 -8.214 1.00 81.44 193 GLU A CA 1
ATOM 1592 C C . GLU A 1 193 ? 40.101 31.572 -8.929 1.00 81.44 193 GLU A C 1
ATOM 1594 O O . GLU A 1 193 ? 40.215 32.167 -9.994 1.00 81.44 193 GLU A O 1
ATOM 1599 N N . ILE A 1 194 ? 38.918 31.414 -8.323 1.00 79.00 194 ILE A N 1
ATOM 1600 C CA . ILE A 1 194 ? 37.644 31.934 -8.846 1.00 79.00 194 ILE A CA 1
ATOM 1601 C C . ILE A 1 194 ? 37.451 33.405 -8.451 1.00 79.00 194 ILE A C 1
ATOM 1603 O O . ILE A 1 194 ? 37.002 34.217 -9.256 1.00 79.00 194 ILE A O 1
ATOM 1607 N N . TYR A 1 195 ? 37.786 33.752 -7.206 1.00 80.81 195 TYR A N 1
ATOM 1608 C CA . TYR A 1 195 ? 37.612 35.098 -6.661 1.00 80.81 195 TYR A CA 1
ATOM 1609 C C . TYR A 1 195 ? 38.968 35.779 -6.505 1.00 80.81 195 TYR A C 1
ATOM 1611 O O . TYR A 1 195 ? 39.547 35.815 -5.421 1.00 80.81 195 TYR A O 1
ATOM 1619 N N . THR A 1 196 ? 39.462 36.334 -7.610 1.00 82.50 196 THR A N 1
ATOM 1620 C CA . THR A 1 196 ? 40.669 37.177 -7.649 1.00 82.50 196 THR A CA 1
ATOM 1621 C C . THR A 1 196 ? 40.496 38.500 -6.908 1.00 82.50 196 THR A C 1
ATOM 1623 O O . THR A 1 196 ? 41.481 39.114 -6.511 1.00 82.50 196 THR A O 1
ATOM 1626 N N . ASN A 1 197 ? 39.254 38.939 -6.704 1.00 82.62 197 ASN A N 1
ATOM 1627 C CA . ASN A 1 197 ? 38.916 40.151 -5.975 1.00 82.62 197 ASN A CA 1
ATOM 1628 C C . ASN A 1 197 ? 37.835 39.834 -4.929 1.00 82.62 197 ASN A C 1
ATOM 1630 O O . ASN A 1 197 ? 36.892 39.109 -5.229 1.00 82.62 197 ASN A O 1
ATOM 1634 N N . THR A 1 198 ? 37.953 40.367 -3.713 1.00 85.06 198 THR A N 1
ATOM 1635 C CA . THR A 1 198 ? 36.922 40.250 -2.666 1.00 85.06 198 THR A CA 1
ATOM 1636 C C . THR A 1 198 ? 35.833 41.318 -2.788 1.00 85.06 198 THR A C 1
ATOM 1638 O O . THR A 1 198 ? 34.774 41.175 -2.194 1.00 85.06 198 THR A O 1
ATOM 1641 N N . MET A 1 199 ? 36.035 42.355 -3.604 1.00 87.00 199 MET A N 1
ATOM 1642 C CA . MET A 1 199 ? 35.049 43.429 -3.802 1.00 87.00 199 MET A CA 1
ATOM 1643 C C . MET A 1 199 ? 33.754 42.946 -4.471 1.00 87.00 199 MET A C 1
ATOM 1645 O O . MET A 1 199 ? 32.709 43.560 -4.317 1.00 87.00 199 MET A O 1
ATOM 1649 N N . VAL A 1 200 ? 33.767 41.797 -5.160 1.00 83.00 200 VAL A N 1
ATOM 1650 C CA . VAL A 1 200 ? 32.536 41.185 -5.709 1.00 83.00 200 VAL A CA 1
ATOM 1651 C C . VAL A 1 200 ? 31.538 40.736 -4.636 1.00 83.00 200 VAL A C 1
ATOM 1653 O O . VAL A 1 200 ? 30.405 40.406 -4.974 1.00 83.00 200 VAL A O 1
ATOM 1656 N N . PHE A 1 201 ? 31.941 40.702 -3.365 1.00 85.12 201 PHE A N 1
ATOM 1657 C CA . PHE A 1 201 ? 31.061 40.379 -2.244 1.00 85.12 201 PHE A CA 1
ATOM 1658 C C . PHE A 1 201 ? 30.499 41.616 -1.543 1.00 85.12 201 PHE A C 1
ATOM 1660 O O . PHE A 1 201 ? 29.514 41.488 -0.830 1.00 85.12 201 PHE A O 1
ATOM 1667 N N . GLU A 1 202 ? 31.065 42.801 -1.778 1.00 88.25 202 GLU A N 1
ATOM 1668 C CA . GLU A 1 202 ? 30.771 44.014 -1.007 1.00 88.25 202 GLU A CA 1
ATOM 1669 C C . GLU A 1 202 ? 29.282 44.382 -1.039 1.00 88.25 202 GLU A C 1
ATOM 1671 O O . GLU A 1 202 ? 28.685 44.634 0.000 1.00 88.25 202 GLU A O 1
ATOM 1676 N N . ALA A 1 203 ? 28.645 44.298 -2.211 1.00 84.12 203 ALA A N 1
ATOM 1677 C CA . ALA A 1 203 ? 27.216 44.575 -2.355 1.00 84.12 203 ALA A CA 1
ATOM 1678 C C . ALA A 1 203 ? 26.319 43.560 -1.622 1.00 84.12 203 ALA A C 1
ATOM 1680 O O . ALA A 1 203 ? 25.255 43.919 -1.124 1.00 84.12 203 ALA A O 1
ATOM 1681 N N . ILE A 1 204 ? 26.724 42.286 -1.570 1.00 83.50 204 ILE A N 1
ATOM 1682 C CA . ILE A 1 204 ? 25.972 41.234 -0.869 1.00 83.50 204 ILE A CA 1
ATOM 1683 C C . ILE A 1 204 ? 26.158 41.399 0.643 1.00 83.50 204 ILE A C 1
ATOM 1685 O O . ILE A 1 204 ? 25.182 41.338 1.392 1.00 83.50 204 ILE A O 1
ATOM 1689 N N . ASP A 1 205 ? 27.390 41.669 1.077 1.00 87.62 205 ASP A N 1
ATOM 1690 C CA . ASP A 1 205 ? 27.731 41.917 2.476 1.00 87.62 205 ASP A CA 1
ATOM 1691 C C . ASP A 1 205 ? 27.012 43.162 3.010 1.00 87.62 205 ASP A C 1
ATOM 1693 O O . ASP A 1 205 ? 26.458 43.109 4.104 1.00 87.62 205 ASP A O 1
ATOM 1697 N N . GLU A 1 206 ? 26.931 44.254 2.241 1.00 88.94 206 GLU A N 1
ATOM 1698 C CA . GLU A 1 206 ? 26.170 45.449 2.631 1.00 88.94 206 GLU A CA 1
ATOM 1699 C C . GLU A 1 206 ? 24.696 45.125 2.894 1.00 88.94 206 GLU A C 1
ATOM 1701 O O . GLU A 1 206 ? 24.142 45.528 3.919 1.00 88.94 206 GLU A O 1
ATOM 1706 N N . VAL A 1 207 ? 24.053 44.365 2.001 1.00 87.06 207 VAL A N 1
ATOM 1707 C CA . VAL A 1 207 ? 22.650 43.956 2.163 1.00 87.06 207 VAL A CA 1
ATOM 1708 C C . VAL A 1 207 ? 22.489 43.068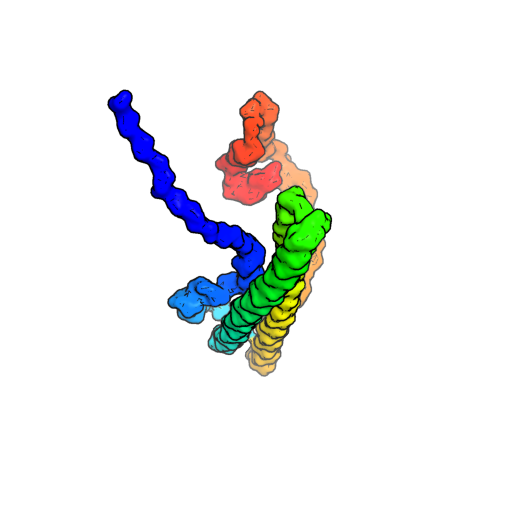 3.396 1.00 87.06 207 VAL A C 1
ATOM 1710 O O . VAL A 1 207 ? 21.570 43.284 4.189 1.00 87.06 207 VAL A O 1
ATOM 1713 N N . ALA A 1 208 ? 23.393 42.106 3.599 1.00 86.69 208 ALA A N 1
ATOM 1714 C CA . ALA A 1 208 ? 23.368 41.209 4.750 1.00 86.69 208 ALA A CA 1
ATOM 1715 C C . ALA A 1 208 ? 23.577 41.957 6.078 1.00 86.69 208 ALA A C 1
ATOM 1717 O O . ALA A 1 208 ? 22.845 41.719 7.039 1.00 86.69 208 ALA A O 1
ATOM 1718 N N . ILE A 1 209 ? 24.524 42.897 6.128 1.00 89.31 209 ILE A N 1
ATOM 1719 C CA . ILE A 1 209 ? 24.797 43.739 7.300 1.00 89.31 209 ILE A CA 1
ATOM 1720 C C . ILE A 1 209 ? 23.595 44.640 7.599 1.00 89.31 209 ILE A C 1
ATOM 1722 O O . ILE A 1 209 ? 23.158 44.719 8.747 1.00 89.31 209 ILE A O 1
ATOM 1726 N N . THR A 1 210 ? 23.020 45.273 6.575 1.00 88.94 210 THR A N 1
ATOM 1727 C CA . THR A 1 210 ? 21.844 46.146 6.719 1.00 88.94 210 THR A CA 1
ATOM 1728 C C . THR A 1 210 ? 20.637 45.359 7.238 1.00 88.94 210 THR A C 1
ATOM 1730 O O . THR A 1 210 ? 19.919 45.821 8.126 1.00 88.94 210 THR A O 1
ATOM 1733 N N . MET A 1 211 ? 20.441 44.134 6.739 1.00 85.94 211 MET A N 1
ATOM 1734 C CA . MET A 1 211 ? 19.401 43.213 7.212 1.00 85.94 211 MET A CA 1
ATOM 1735 C C . MET A 1 211 ? 19.637 42.752 8.653 1.00 85.94 211 MET A C 1
ATOM 1737 O O . MET A 1 211 ? 18.696 42.689 9.435 1.00 85.94 211 MET A O 1
ATOM 1741 N N . ALA A 1 212 ? 20.886 42.479 9.036 1.00 85.81 212 ALA A N 1
ATOM 1742 C CA . ALA A 1 212 ? 21.229 42.095 10.406 1.00 85.81 212 ALA A CA 1
ATOM 1743 C C . ALA A 1 212 ? 20.995 43.226 11.426 1.00 85.81 212 ALA A C 1
ATOM 1745 O O . ALA A 1 212 ? 20.814 42.956 12.612 1.00 85.81 212 ALA A O 1
ATOM 1746 N N . GLN A 1 213 ? 21.005 44.482 10.973 1.00 89.50 213 GLN A N 1
ATOM 1747 C CA . GLN A 1 213 ? 20.757 45.667 11.799 1.00 89.50 213 GLN A CA 1
ATOM 1748 C C . GLN A 1 213 ? 19.284 46.102 11.836 1.00 89.50 213 GLN A C 1
ATOM 1750 O O . GLN A 1 213 ? 18.935 46.980 12.623 1.00 89.50 213 GLN A O 1
ATOM 1755 N N . SER A 1 214 ? 18.422 45.527 10.997 1.00 86.69 214 SER A N 1
ATOM 1756 C CA . SER A 1 214 ? 17.004 45.890 10.912 1.00 86.69 214 SER A CA 1
ATOM 1757 C C . SER A 1 214 ? 16.112 44.888 11.645 1.00 86.69 214 SER A C 1
ATOM 1759 O O . SER A 1 214 ? 16.419 43.703 11.762 1.00 86.69 214 SER A O 1
ATOM 1761 N N . GLU A 1 215 ? 14.976 45.364 12.159 1.00 85.88 215 GLU A N 1
ATOM 1762 C CA . GLU A 1 215 ? 13.985 44.496 12.795 1.00 85.88 215 GLU A CA 1
ATOM 1763 C C . GLU A 1 215 ? 13.177 43.746 11.732 1.00 85.88 215 GLU A C 1
ATOM 1765 O O . GLU A 1 215 ? 12.210 44.262 11.172 1.00 85.88 215 GLU A O 1
ATOM 1770 N N . ILE A 1 216 ? 13.578 42.507 11.453 1.00 84.62 216 ILE A N 1
ATOM 1771 C CA . ILE A 1 216 ? 12.853 41.605 10.556 1.00 84.62 216 ILE A CA 1
ATOM 1772 C C . ILE A 1 216 ? 11.946 40.701 11.391 1.00 84.62 216 ILE A C 1
ATOM 1774 O O . ILE A 1 216 ? 12.406 39.966 12.264 1.00 84.62 216 ILE A O 1
ATOM 1778 N N . THR A 1 217 ? 10.643 40.733 11.111 1.00 85.62 217 THR A N 1
ATOM 1779 C CA . THR A 1 217 ? 9.632 40.053 11.945 1.00 85.62 217 THR A CA 1
ATOM 1780 C C . THR A 1 217 ? 9.337 38.624 11.500 1.00 85.62 217 THR A C 1
ATOM 1782 O O . THR A 1 217 ? 8.789 37.831 12.268 1.00 85.62 217 THR A O 1
ATOM 1785 N N . THR A 1 218 ? 9.697 38.268 10.262 1.00 89.69 218 THR A N 1
ATOM 1786 C CA . THR A 1 218 ? 9.426 36.938 9.708 1.00 89.69 218 THR A CA 1
ATOM 1787 C C . THR A 1 218 ? 10.561 36.418 8.829 1.00 89.69 218 THR A C 1
ATOM 1789 O O . THR A 1 218 ? 11.179 37.146 8.057 1.00 89.69 218 THR A O 1
ATOM 1792 N N . PHE A 1 219 ? 10.788 35.103 8.873 1.00 88.44 219 PHE A N 1
ATOM 1793 C CA . PHE A 1 219 ? 11.773 34.425 8.021 1.00 88.44 219 PHE A CA 1
ATOM 1794 C C . PHE A 1 219 ? 11.488 34.601 6.519 1.00 88.44 219 PHE A C 1
ATOM 1796 O O . PHE A 1 219 ? 12.399 34.685 5.702 1.00 88.44 219 PHE A O 1
ATOM 1803 N N . THR A 1 220 ? 10.214 34.679 6.129 1.00 90.00 220 THR A N 1
ATOM 1804 C CA . THR A 1 220 ? 9.837 34.893 4.724 1.00 90.00 220 THR A CA 1
ATOM 1805 C C . THR A 1 220 ? 10.249 36.276 4.228 1.00 90.00 220 THR A C 1
ATOM 1807 O O . THR A 1 220 ? 10.701 36.406 3.093 1.00 90.00 220 THR A O 1
ATOM 1810 N N . GLU A 1 221 ? 10.097 37.298 5.067 1.00 89.56 221 GLU A N 1
ATOM 1811 C CA . GLU A 1 221 ? 10.546 38.659 4.778 1.00 89.56 221 GLU A CA 1
ATOM 1812 C C . GLU A 1 221 ? 12.071 38.723 4.675 1.00 89.56 221 GLU A C 1
ATOM 1814 O O . GLU A 1 221 ? 12.579 39.240 3.684 1.00 89.56 221 GLU A O 1
ATOM 1819 N N . LEU A 1 222 ? 12.789 38.082 5.605 1.00 89.69 222 LEU A N 1
ATOM 1820 C CA . LEU A 1 222 ? 14.250 37.947 5.559 1.00 89.69 222 LEU A CA 1
ATOM 1821 C C . LEU A 1 222 ? 14.731 37.403 4.205 1.00 89.69 222 LEU A C 1
ATOM 1823 O O . LEU A 1 222 ? 15.542 38.030 3.527 1.00 89.69 222 LEU A O 1
ATOM 1827 N N . ILE A 1 223 ? 14.202 36.249 3.787 1.00 90.25 223 ILE A N 1
ATOM 1828 C CA . ILE A 1 223 ? 14.625 35.593 2.544 1.00 90.25 223 ILE A CA 1
ATOM 1829 C C . ILE A 1 223 ? 14.268 36.431 1.315 1.00 90.25 223 ILE A C 1
ATOM 1831 O O . ILE A 1 223 ? 15.085 36.548 0.402 1.00 90.25 223 ILE A O 1
ATOM 1835 N N . ARG A 1 224 ? 13.070 37.032 1.268 1.00 88.12 224 ARG A N 1
ATOM 1836 C CA . ARG A 1 224 ? 12.665 37.880 0.133 1.00 88.12 224 ARG A CA 1
ATOM 1837 C C . ARG A 1 224 ? 13.605 39.059 -0.052 1.00 88.12 224 ARG A C 1
ATOM 1839 O O . ARG A 1 224 ? 13.953 39.360 -1.186 1.00 88.12 224 ARG A O 1
ATOM 1846 N N . THR A 1 225 ? 14.015 39.700 1.035 1.00 86.31 225 THR A N 1
ATOM 1847 C CA . THR A 1 225 ? 14.865 40.888 0.959 1.00 86.31 225 THR A CA 1
ATOM 1848 C C . THR A 1 225 ? 16.303 40.525 0.598 1.00 86.31 225 THR A C 1
ATOM 1850 O O . THR A 1 225 ? 16.873 41.156 -0.289 1.00 86.31 225 THR A O 1
ATOM 1853 N N . LEU A 1 226 ? 16.855 39.453 1.182 1.00 88.38 226 LEU A N 1
ATOM 1854 C CA . LEU A 1 226 ? 18.190 38.948 0.830 1.00 88.38 226 LEU A CA 1
ATOM 1855 C C . LEU A 1 226 ? 18.283 38.502 -0.638 1.00 88.38 226 LEU A C 1
ATOM 1857 O O . LEU A 1 226 ? 19.305 38.702 -1.284 1.00 88.38 226 LEU A O 1
ATOM 1861 N N . THR A 1 227 ? 17.209 37.931 -1.189 1.00 90.06 227 THR A N 1
ATOM 1862 C CA . THR A 1 227 ? 17.205 37.393 -2.562 1.00 90.06 227 THR A CA 1
ATOM 1863 C C . THR A 1 227 ? 16.659 38.354 -3.620 1.00 90.06 227 THR A C 1
ATOM 1865 O O . THR A 1 227 ? 16.707 38.026 -4.805 1.00 90.06 227 THR A O 1
ATOM 1868 N N . ALA A 1 228 ? 16.170 39.541 -3.241 1.00 87.50 228 ALA A N 1
ATOM 1869 C CA . ALA A 1 228 ? 15.499 40.478 -4.150 1.00 87.50 228 ALA A CA 1
ATOM 1870 C C . ALA A 1 228 ? 16.362 40.895 -5.355 1.00 87.50 228 ALA A C 1
ATOM 1872 O O . ALA A 1 228 ? 15.841 41.066 -6.457 1.00 87.50 228 ALA A O 1
ATOM 1873 N N . ASN A 1 229 ? 17.677 41.026 -5.150 1.00 84.88 229 ASN A N 1
ATOM 1874 C CA . ASN A 1 229 ? 18.629 41.459 -6.176 1.00 84.88 229 ASN A CA 1
ATOM 1875 C C . ASN A 1 229 ? 19.375 40.300 -6.861 1.00 84.88 229 ASN A C 1
ATOM 1877 O O . ASN A 1 229 ? 20.175 40.548 -7.764 1.00 84.88 229 ASN A O 1
ATOM 1881 N N . ALA A 1 230 ? 19.113 39.050 -6.470 1.00 86.06 230 ALA A N 1
ATOM 1882 C CA . ALA A 1 230 ? 19.787 37.884 -7.028 1.00 86.06 230 ALA A CA 1
ATOM 1883 C C . ALA A 1 230 ? 19.231 37.533 -8.421 1.00 86.06 230 ALA A C 1
ATOM 1885 O O . ALA A 1 230 ? 18.052 37.204 -8.588 1.00 86.06 230 ALA A O 1
ATOM 1886 N N . ARG A 1 231 ? 20.092 37.576 -9.438 1.00 84.19 231 ARG A N 1
ATOM 1887 C CA . ARG A 1 231 ? 19.776 37.327 -10.856 1.00 84.19 231 ARG A CA 1
ATOM 1888 C C . ARG A 1 231 ? 19.847 35.857 -11.244 1.00 84.19 231 ARG A C 1
ATOM 1890 O O . ARG A 1 231 ? 19.291 35.469 -12.269 1.00 84.19 231 ARG A O 1
ATOM 1897 N N . ASN A 1 232 ? 20.549 35.046 -10.463 1.00 85.75 232 ASN A N 1
ATOM 1898 C CA . ASN A 1 232 ? 20.759 33.628 -10.724 1.00 85.75 232 ASN A CA 1
ATOM 1899 C C . ASN A 1 232 ? 20.666 32.817 -9.421 1.00 85.75 232 ASN A C 1
ATOM 1901 O O . ASN A 1 232 ? 20.761 33.354 -8.319 1.00 85.75 232 ASN A O 1
ATOM 1905 N N . ASP A 1 233 ? 20.458 31.506 -9.545 1.00 82.31 233 ASP A N 1
ATOM 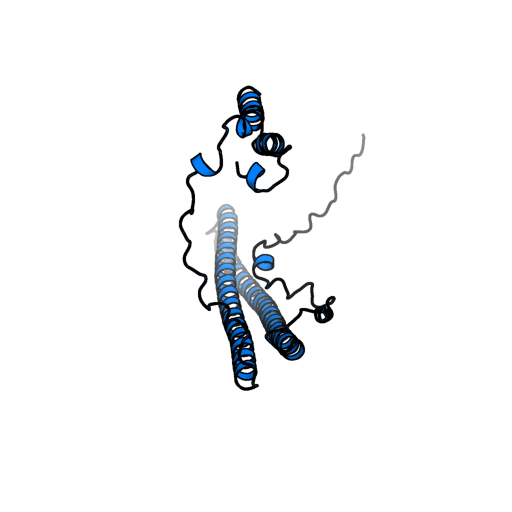1906 C CA . ASP A 1 233 ? 20.304 30.627 -8.378 1.00 82.31 233 ASP A CA 1
ATOM 1907 C C . ASP A 1 233 ? 21.593 30.518 -7.551 1.00 82.31 233 ASP A C 1
ATOM 1909 O O . ASP A 1 233 ? 21.540 30.249 -6.355 1.00 82.31 233 ASP A O 1
ATOM 1913 N N . ILE A 1 234 ? 22.747 30.798 -8.165 1.00 78.56 234 ILE A N 1
ATOM 1914 C CA . ILE A 1 234 ? 24.045 30.860 -7.485 1.00 78.56 234 ILE A CA 1
ATOM 1915 C C . ILE A 1 234 ? 24.087 32.040 -6.503 1.00 78.56 234 ILE A C 1
ATOM 1917 O O . ILE A 1 234 ? 24.566 31.880 -5.385 1.00 78.56 234 ILE A O 1
ATOM 1921 N N . GLU A 1 235 ? 23.566 33.203 -6.893 1.00 79.00 235 GLU A N 1
ATOM 1922 C CA . GLU A 1 235 ? 23.460 34.393 -6.043 1.00 79.00 235 GLU A CA 1
ATOM 1923 C C . GLU A 1 235 ? 22.428 34.219 -4.928 1.00 79.00 235 GLU A C 1
ATOM 1925 O O . GLU A 1 235 ? 22.633 34.754 -3.851 1.00 79.00 235 GLU A O 1
ATOM 1930 N N . LYS A 1 236 ? 21.350 33.456 -5.154 1.00 83.00 236 LYS A N 1
ATOM 1931 C CA . LYS A 1 236 ? 20.363 33.139 -4.102 1.00 83.00 236 LYS A CA 1
ATOM 1932 C C . LYS A 1 236 ? 20.873 32.123 -3.082 1.00 83.00 236 LYS A C 1
ATOM 1934 O O . LYS A 1 236 ? 20.391 32.104 -1.956 1.00 83.00 236 LYS A O 1
ATOM 1939 N N . ALA A 1 237 ? 21.733 31.203 -3.523 1.00 79.19 237 ALA A N 1
ATOM 1940 C CA . ALA A 1 237 ? 22.315 30.167 -2.674 1.00 79.19 237 ALA A CA 1
ATOM 1941 C C . ALA A 1 237 ? 23.483 30.687 -1.826 1.00 79.19 237 ALA A C 1
ATOM 1943 O O . ALA A 1 237 ? 23.830 30.062 -0.823 1.00 79.19 237 ALA A O 1
ATOM 1944 N N . ARG A 1 238 ? 24.113 31.775 -2.274 1.00 71.31 238 ARG A N 1
ATOM 1945 C CA . ARG A 1 238 ? 25.085 32.544 -1.501 1.00 71.31 238 ARG A CA 1
ATOM 1946 C C . ARG A 1 238 ? 24.416 33.296 -0.367 1.00 71.31 238 ARG A C 1
ATOM 1948 O O . ARG A 1 238 ? 25.066 33.341 0.697 1.00 71.31 238 ARG A O 1
#

InterPro domains:
  IPR053041 Transglutaminase-like 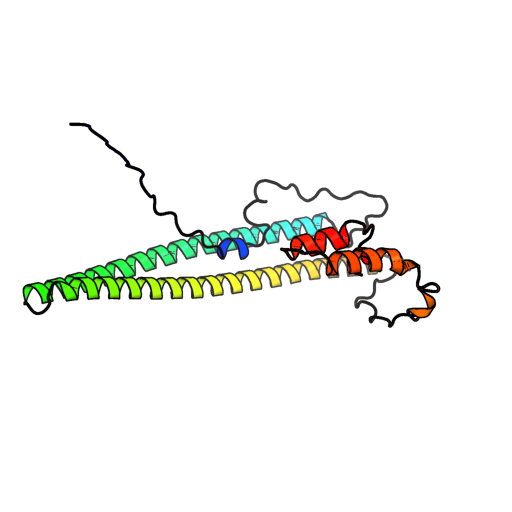Superfamily Modulators [PTHR47020] (46-238)

pLDDT: mean 78.51, std 18.12, ran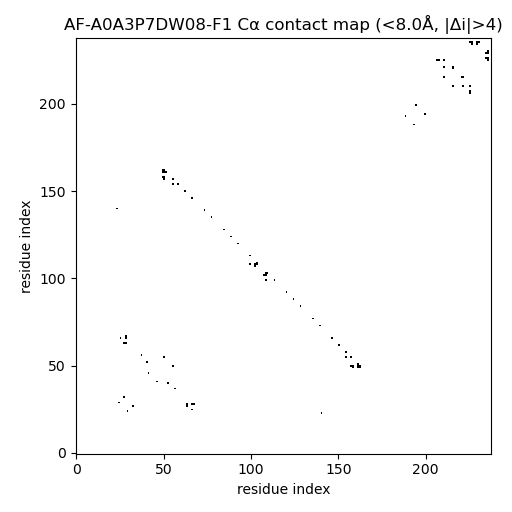ge [34.0, 96.31]

Sequence (238 aa):
MRNGYSNGTHRSNGFRRDAGLNDLKIAHAIKATQVSKPYPKIKHAGARYVVDYDAQTRLELIHRKDEDKLYEAFDENKKREYDQFEKETKEEWEQALADFARKYEKGQVGSRNKEDLIRHLTIKRDKKLETLHQQRKERERLQTAELLDRQAKEMLDLFKQARVECDDSSYIGSPSYPTTPPPPQPPICSKREIYTNTMVFEAIDEVAITMAQSEITTFTELIRTLTANARNDIEKAR

Solvent-accessible surface area (backbone atoms only — not comparable to full-atom values): 14809 Å² total; per-residue (Å²): 143,81,90,80,90,81,84,92,74,84,80,72,87,71,75,78,76,66,78,63,66,71,72,70,45,65,88,65,63,84,73,41,80,85,61,69,73,80,77,74,81,77,85,52,103,80,67,77,71,73,43,60,65,70,59,54,52,52,50,52,55,52,53,49,55,53,51,48,52,50,52,52,50,49,54,53,48,53,49,52,54,47,55,50,49,53,51,54,50,49,53,54,49,52,51,53,49,51,53,47,50,60,34,39,78,68,68,76,50,58,74,68,56,52,56,52,47,53,52,50,54,50,53,51,49,53,53,53,50,51,51,50,50,54,55,48,53,51,52,53,50,51,54,50,50,53,51,50,53,52,51,50,49,56,52,51,50,49,49,50,50,33,50,54,59,58,67,76,56,83,68,93,81,75,82,75,74,66,96,58,78,79,76,89,74,76,80,92,65,55,73,69,73,75,49,83,56,74,69,84,45,48,70,58,50,52,53,52,52,53,54,73,74,45,95,72,92,45,72,68,59,49,52,50,63,75,36,67,82,43,89,45,71,69,58,58,73,101

Organism: Wuchereria bancrofti (NCBI:txid6293)

Radius of gyration: 32.54 Å; Cα contacts (8 Å, |Δi|>4): 51; chains: 1; bounding box: 84×53×77 Å

Secondary structure (DSSP, 8-state):
------------------TTTTTSS-TTTTTSSSS--S------TT---SS-HHHHHHHHHHHHHHHHHHHHHHHHHHHHHHHHHHHHHHHHHHHHHHHHHHHHHTT---HHHHHHHHHHHHHHHHHHHHHHHHHHHHHHHHHHHHHHHHHHHHHHHHHHHHHHHHHHS--TT-----SSPPPPPPPSS-HHHH-S-SGGGHHHHHHHHHHHTS----HHHHHHHHHTT--SHHHHH-

Mean predicted aligned error: 19.59 Å

Foldseek 3Di:
DDDDDDDDDDPDPPDPPPPVPCVLQPVCADPCPVDDDLDPDDDDPPDDDLFDSVVVSVLVVVLRVVSNVLVVVLVVVVVVVVVVLVVVLVVVVVVLVVVVVVCVVVVNDDPVVVVVSVVVSVVVSVVVVVVVVVVSVVVSNVVSVVSVVVSVVVVVVSSVVSNVVVVVPDDPDDPDPPPDPPPDDDDPDDPCVVPVDPVVCVVLVVQVVVLVVDDDPDPVSSLCSSCVPPPDVVSSVD